Protein AF-A0A9D8FG89-F1 (afdb_monomer)

Structure (mmCIF, N/CA/C/O backbone):
data_AF-A0A9D8FG89-F1
#
_entry.id   AF-A0A9D8FG89-F1
#
loop_
_atom_site.group_PDB
_atom_site.id
_atom_site.type_symbol
_atom_site.label_atom_id
_atom_site.label_alt_id
_atom_site.label_comp_id
_atom_site.label_asym_id
_atom_site.label_entity_id
_atom_site.label_seq_id
_atom_site.pdbx_PDB_ins_code
_atom_site.Cartn_x
_atom_site.Cartn_y
_atom_site.Cartn_z
_atom_site.occupancy
_atom_site.B_iso_or_equiv
_atom_site.auth_seq_id
_atom_site.auth_comp_id
_atom_site.auth_asym_id
_atom_site.auth_atom_id
_atom_site.pdbx_PDB_model_num
ATOM 1 N N . MET A 1 1 ? 30.441 -24.824 -28.229 1.00 43.34 1 MET A N 1
ATOM 2 C CA . MET A 1 1 ? 29.586 -24.044 -29.141 1.00 43.34 1 MET A CA 1
ATOM 3 C C . MET A 1 1 ? 29.682 -22.635 -28.604 1.00 43.34 1 MET A C 1
ATOM 5 O O . MET A 1 1 ? 29.270 -22.450 -27.469 1.00 43.34 1 MET A O 1
ATOM 9 N N . SER A 1 2 ? 30.387 -21.729 -29.285 1.00 48.31 2 SER A N 1
ATOM 10 C CA . SER A 1 2 ? 30.326 -20.312 -28.919 1.00 48.31 2 SER A CA 1
ATOM 11 C C . SER A 1 2 ? 28.883 -19.895 -29.159 1.00 48.31 2 SER A C 1
ATOM 13 O O . SER A 1 2 ? 28.402 -20.030 -30.281 1.00 48.31 2 SER A O 1
ATOM 15 N N . SER A 1 3 ? 28.154 -19.554 -28.103 1.00 56.16 3 SER A N 1
ATOM 16 C CA . SER A 1 3 ? 26.887 -18.856 -28.267 1.00 56.16 3 SER A CA 1
ATOM 17 C C . SER A 1 3 ? 27.220 -17.554 -28.977 1.00 56.16 3 SER A C 1
ATOM 19 O O . SER A 1 3 ? 28.047 -16.800 -28.470 1.00 56.16 3 SER A O 1
ATOM 21 N N . ASP A 1 4 ? 26.653 -17.335 -30.158 1.00 57.38 4 ASP A N 1
ATOM 22 C CA . ASP A 1 4 ? 26.674 -16.020 -30.785 1.00 57.38 4 ASP A CA 1
ATOM 23 C C . ASP A 1 4 ? 25.870 -15.092 -29.861 1.00 57.38 4 ASP A C 1
ATOM 25 O O . ASP A 1 4 ? 24.642 -15.065 -29.912 1.00 57.38 4 ASP A O 1
ATOM 29 N N . SER A 1 5 ? 26.554 -14.434 -28.927 1.00 77.38 5 SER A N 1
ATOM 30 C CA . SER A 1 5 ? 25.996 -13.371 -28.096 1.00 77.38 5 SER A CA 1
ATOM 31 C C . SER A 1 5 ? 26.240 -12.046 -28.797 1.00 77.38 5 SER A C 1
ATOM 33 O O . SER A 1 5 ? 27.302 -11.842 -29.372 1.00 77.38 5 SER A O 1
ATOM 35 N N . ILE A 1 6 ? 25.270 -11.138 -28.764 1.00 83.00 6 ILE A N 1
ATOM 36 C CA . ILE A 1 6 ? 25.539 -9.743 -29.107 1.00 83.00 6 ILE A CA 1
ATOM 37 C C . ILE A 1 6 ? 26.187 -9.116 -27.876 1.00 83.00 6 ILE A C 1
ATOM 39 O O . ILE A 1 6 ? 25.534 -8.982 -26.845 1.00 83.00 6 ILE A O 1
ATOM 43 N N . GLU A 1 7 ? 27.463 -8.744 -27.965 1.00 90.56 7 GLU A N 1
ATOM 44 C CA . GLU A 1 7 ? 28.172 -8.139 -26.830 1.00 90.56 7 GLU A CA 1
ATOM 45 C C . GLU A 1 7 ? 27.929 -6.626 -26.697 1.00 90.56 7 GLU A C 1
ATOM 47 O O . GLU A 1 7 ? 28.167 -6.066 -25.629 1.00 90.56 7 GLU A O 1
ATOM 52 N N . LEU A 1 8 ? 27.468 -5.952 -27.760 1.00 94.75 8 LEU A N 1
ATOM 53 C CA . LEU A 1 8 ? 27.225 -4.505 -27.789 1.00 94.75 8 LEU A CA 1
ATOM 54 C C . LEU A 1 8 ? 26.032 -4.154 -28.683 1.00 94.75 8 LEU A C 1
ATOM 56 O O . LEU A 1 8 ? 25.988 -4.553 -29.849 1.00 94.75 8 LEU A O 1
ATOM 60 N N . ILE A 1 9 ? 25.138 -3.313 -28.166 1.00 96.31 9 ILE A N 1
ATOM 61 C CA . ILE A 1 9 ? 24.136 -2.587 -28.949 1.00 96.31 9 ILE A CA 1
ATOM 62 C C . ILE A 1 9 ? 24.391 -1.088 -28.769 1.00 96.31 9 ILE A C 1
ATOM 64 O O . ILE A 1 9 ? 24.296 -0.563 -27.663 1.00 96.31 9 ILE A O 1
ATOM 68 N N . ASP A 1 10 ? 24.702 -0.399 -29.871 1.00 96.81 10 ASP A N 1
ATOM 69 C CA . ASP A 1 10 ? 24.905 1.053 -29.900 1.00 96.81 10 ASP A CA 1
ATOM 70 C C . ASP A 1 10 ? 23.830 1.737 -30.753 1.00 96.81 10 ASP A C 1
ATOM 72 O O . ASP A 1 10 ? 23.765 1.530 -31.968 1.00 96.81 10 ASP A O 1
ATOM 76 N N . GLY A 1 11 ? 22.999 2.567 -30.118 1.00 95.81 11 GLY A N 1
ATOM 77 C CA . GLY A 1 11 ? 21.978 3.368 -30.798 1.00 95.81 11 GLY A CA 1
ATOM 78 C C . GLY A 1 11 ? 22.539 4.537 -31.623 1.00 95.81 11 GLY A C 1
ATOM 79 O O . GLY A 1 11 ? 21.854 5.078 -32.490 1.00 95.81 11 GLY A O 1
ATOM 80 N N . GLY A 1 12 ? 23.791 4.943 -31.397 1.00 96.06 12 GLY A N 1
ATOM 81 C CA . GLY A 1 12 ? 24.396 6.097 -32.057 1.00 96.06 12 GLY A CA 1
ATOM 82 C C . GLY A 1 12 ? 23.761 7.433 -31.645 1.00 96.06 12 GLY A C 1
ATOM 83 O O . GLY A 1 12 ? 23.435 7.660 -30.486 1.00 96.06 12 GLY A O 1
ATOM 84 N N . ALA A 1 13 ? 23.630 8.371 -32.587 1.00 95.56 13 ALA A N 1
ATOM 85 C CA . ALA A 1 13 ? 23.096 9.706 -32.303 1.00 95.56 13 ALA A CA 1
ATOM 86 C C . ALA A 1 13 ? 21.560 9.720 -32.206 1.00 95.56 13 ALA A C 1
ATOM 88 O O . ALA A 1 13 ? 20.882 9.032 -32.962 1.00 95.56 13 ALA A O 1
ATOM 89 N N . GLY A 1 14 ? 21.020 10.606 -31.365 1.00 95.75 14 GLY A N 1
ATOM 90 C CA . GLY A 1 14 ? 19.577 10.752 -31.157 1.00 95.75 14 GLY A CA 1
ATOM 91 C C . GLY A 1 14 ? 19.075 9.964 -29.947 1.00 95.75 14 GLY A C 1
ATOM 92 O O . GLY A 1 14 ? 19.862 9.552 -29.101 1.00 95.75 14 GLY A O 1
ATOM 93 N N . THR A 1 15 ? 17.756 9.806 -29.855 1.00 97.12 15 THR A N 1
ATOM 94 C CA . THR A 1 15 ? 17.094 9.022 -28.805 1.00 97.12 15 THR A CA 1
ATOM 95 C C . THR A 1 15 ? 16.678 7.686 -29.403 1.00 97.12 15 THR A C 1
ATOM 97 O O . THR A 1 15 ? 15.856 7.662 -30.319 1.00 97.12 15 THR A O 1
ATOM 100 N N . ASN A 1 16 ? 17.255 6.593 -28.909 1.00 98.06 16 ASN A N 1
ATOM 101 C CA . ASN A 1 16 ? 17.041 5.255 -29.456 1.00 98.06 16 ASN A CA 1
ATOM 102 C C . ASN A 1 16 ? 16.351 4.362 -28.436 1.00 98.06 16 ASN A C 1
ATOM 104 O O . ASN A 1 16 ? 16.609 4.475 -27.243 1.00 98.06 16 ASN A O 1
ATOM 108 N N . TYR A 1 17 ? 15.516 3.452 -28.916 1.00 97.88 17 TYR A N 1
ATOM 109 C CA . TYR A 1 17 ? 14.783 2.515 -28.078 1.00 97.88 17 TYR A CA 1
ATOM 110 C C . TYR A 1 17 ? 15.002 1.098 -28.583 1.00 97.88 17 TYR A C 1
ATOM 112 O O . TYR A 1 17 ? 15.087 0.873 -29.794 1.00 97.88 17 TYR A O 1
ATOM 120 N N . ILE A 1 18 ? 15.047 0.157 -27.651 1.00 98.19 18 ILE A N 1
ATOM 121 C CA . ILE A 1 18 ? 14.806 -1.252 -27.938 1.00 98.19 18 ILE A CA 1
ATOM 122 C C . ILE A 1 18 ? 13.324 -1.483 -27.664 1.00 98.19 18 ILE A C 1
ATOM 124 O O . ILE A 1 18 ? 12.846 -1.111 -26.598 1.00 98.19 18 ILE A O 1
ATOM 128 N N . VAL A 1 19 ? 12.597 -2.037 -28.632 1.00 98.25 19 VAL A N 1
ATOM 129 C CA . VAL A 1 19 ? 11.138 -2.178 -28.554 1.00 98.25 19 VAL A CA 1
ATOM 130 C C . VAL A 1 19 ? 10.755 -3.611 -28.899 1.00 98.25 19 VAL A C 1
ATOM 132 O O . VAL A 1 19 ? 11.211 -4.135 -29.922 1.00 98.25 19 VAL A O 1
ATOM 135 N N . GLY A 1 20 ? 9.951 -4.220 -28.033 1.00 97.31 20 GLY A N 1
ATOM 136 C CA . GLY A 1 20 ? 9.264 -5.479 -28.264 1.00 97.31 20 GLY A CA 1
ATOM 137 C C . GLY A 1 20 ? 8.130 -5.349 -29.281 1.00 97.31 20 GLY A C 1
ATOM 138 O O . GLY A 1 20 ? 8.107 -4.487 -30.165 1.00 97.31 20 GLY A O 1
ATOM 139 N N . THR A 1 21 ? 7.194 -6.272 -29.192 1.00 98.00 21 THR A N 1
ATOM 140 C CA . THR A 1 21 ? 5.985 -6.381 -29.993 1.00 98.00 21 THR A CA 1
ATOM 141 C C . THR A 1 21 ? 4.772 -6.284 -29.075 1.00 98.00 21 THR A C 1
ATOM 143 O O . THR A 1 21 ? 4.886 -6.303 -27.865 1.00 98.00 21 THR A O 1
ATOM 146 N N . ASN A 1 22 ? 3.562 -6.237 -29.633 1.00 97.25 22 ASN A N 1
ATOM 147 C CA . ASN A 1 22 ? 2.342 -6.246 -28.813 1.00 97.25 22 ASN A CA 1
ATOM 148 C C . ASN A 1 22 ? 1.977 -7.656 -28.290 1.00 97.25 22 ASN A C 1
ATOM 150 O O . ASN A 1 22 ? 0.799 -7.970 -28.098 1.00 97.25 22 ASN A O 1
ATOM 154 N N . ALA A 1 23 ? 2.946 -8.559 -28.204 1.00 97.81 23 ALA A N 1
ATOM 155 C CA . ALA A 1 23 ? 2.778 -9.910 -27.703 1.00 97.81 23 ALA A CA 1
ATOM 156 C C . ALA A 1 23 ? 3.851 -10.164 -26.649 1.00 97.81 23 ALA A C 1
ATOM 158 O O . ALA A 1 23 ? 4.897 -9.548 -26.699 1.00 97.81 23 ALA A O 1
ATOM 159 N N . SER A 1 24 ? 3.626 -11.152 -25.781 1.00 98.44 24 SER A N 1
ATOM 160 C CA . SER A 1 24 ? 4.624 -11.561 -24.791 1.00 98.44 24 SER A CA 1
ATOM 161 C C . SER A 1 24 ? 5.991 -11.850 -25.413 1.00 98.44 24 SER A C 1
ATOM 163 O O . SER A 1 24 ? 6.170 -12.862 -26.104 1.00 98.44 24 SER A O 1
ATOM 165 N N . ASP A 1 25 ? 6.955 -11.008 -25.078 1.00 98.31 25 ASP A N 1
ATOM 166 C CA . ASP A 1 25 ? 8.327 -11.049 -25.533 1.00 98.31 25 ASP A CA 1
ATOM 167 C C . ASP A 1 25 ? 9.290 -11.517 -24.437 1.00 98.31 25 ASP A C 1
ATOM 169 O O . ASP A 1 25 ? 8.996 -11.617 -23.242 1.00 98.31 25 ASP A O 1
ATOM 173 N N . THR A 1 26 ? 10.491 -11.893 -24.865 1.00 98.25 26 THR A N 1
ATOM 174 C CA . THR A 1 26 ? 11.614 -12.154 -23.965 1.00 98.25 26 THR A CA 1
ATOM 175 C C . THR A 1 26 ? 12.823 -11.408 -24.491 1.00 98.25 26 THR A C 1
ATOM 177 O O . THR A 1 26 ? 13.356 -11.754 -25.547 1.00 98.25 26 THR A O 1
ATOM 180 N N . LEU A 1 27 ? 13.235 -10.389 -23.745 1.00 97.81 27 LEU A N 1
ATOM 181 C CA . LEU A 1 27 ? 14.360 -9.518 -24.050 1.00 97.81 27 LEU A CA 1
ATOM 182 C C . LEU A 1 27 ? 15.401 -9.697 -22.943 1.00 97.81 27 LEU A C 1
ATOM 184 O O . LEU A 1 27 ? 15.105 -9.463 -21.776 1.00 97.81 27 LEU A O 1
ATOM 188 N N . ASP A 1 28 ? 16.598 -10.157 -23.296 1.00 97.69 28 ASP A N 1
ATOM 189 C CA . ASP A 1 28 ? 17.659 -10.455 -22.330 1.00 97.69 28 ASP A CA 1
ATOM 190 C C . ASP A 1 28 ? 18.966 -9.789 -22.762 1.00 97.69 28 ASP A C 1
ATOM 192 O O . ASP A 1 28 ? 19.573 -10.177 -23.766 1.00 97.69 28 ASP A O 1
ATOM 196 N N . PHE A 1 29 ? 19.370 -8.773 -22.001 1.00 97.81 29 PHE A N 1
ATOM 197 C CA . PHE A 1 29 ? 20.583 -7.992 -22.217 1.00 97.81 29 PHE A CA 1
ATOM 198 C C . PHE A 1 29 ? 21.632 -8.224 -21.131 1.00 97.81 29 PHE A C 1
ATOM 200 O O . PHE A 1 29 ? 22.633 -7.510 -21.101 1.00 97.81 29 PHE A O 1
ATOM 207 N N . SER A 1 30 ? 21.494 -9.273 -20.310 1.00 96.75 30 SER A N 1
ATOM 208 C CA . SER A 1 30 ? 22.382 -9.504 -19.162 1.00 96.75 30 SER A CA 1
ATOM 209 C C . SER A 1 30 ? 23.850 -9.742 -19.554 1.00 96.75 30 SER A C 1
ATOM 211 O O . SER A 1 30 ? 24.744 -9.724 -18.717 1.00 96.75 30 SER A O 1
ATOM 213 N N . SER A 1 31 ? 24.120 -10.046 -20.828 1.00 95.31 31 SER A N 1
ATOM 214 C CA . SER A 1 31 ? 25.474 -10.212 -21.381 1.00 95.31 31 SER A CA 1
ATOM 215 C C . SER A 1 31 ? 25.827 -9.182 -22.458 1.00 95.31 31 SER A C 1
ATOM 217 O O . SER A 1 31 ? 26.794 -9.366 -23.199 1.00 95.31 31 SER A O 1
ATOM 219 N N . THR A 1 32 ? 25.028 -8.124 -22.582 1.00 96.25 32 THR A N 1
ATOM 220 C CA . THR A 1 32 ? 25.113 -7.144 -23.662 1.00 96.25 32 THR A CA 1
ATOM 221 C C . THR A 1 32 ? 25.356 -5.761 -23.082 1.00 96.25 32 THR A C 1
ATOM 223 O O . THR A 1 32 ? 24.601 -5.287 -22.245 1.00 96.25 32 THR A O 1
ATOM 226 N N . LEU A 1 33 ? 26.387 -5.072 -23.565 1.00 96.31 33 LEU A N 1
ATOM 227 C CA . LEU A 1 33 ? 26.576 -3.661 -23.254 1.00 96.31 33 LEU A CA 1
ATOM 228 C C . LEU A 1 33 ? 25.594 -2.821 -24.082 1.00 96.31 33 LEU A C 1
ATOM 230 O O . LEU A 1 33 ? 25.624 -2.877 -25.315 1.00 96.31 33 LEU A O 1
ATOM 234 N N . LEU A 1 34 ? 24.758 -2.023 -23.421 1.00 97.62 34 LEU A N 1
ATOM 235 C CA . LEU A 1 34 ? 23.862 -1.072 -24.074 1.00 97.62 34 LEU A CA 1
ATOM 236 C C . LEU A 1 34 ? 24.475 0.332 -24.042 1.00 97.62 34 LEU A C 1
ATOM 238 O O . LEU A 1 34 ? 24.844 0.850 -22.991 1.00 97.62 34 LEU A O 1
ATOM 242 N N . THR A 1 35 ? 24.612 0.968 -25.207 1.00 97.00 35 THR A N 1
ATOM 243 C CA . THR A 1 35 ? 25.098 2.353 -25.310 1.00 97.00 35 THR A CA 1
ATOM 244 C C . THR A 1 35 ? 24.183 3.188 -26.188 1.00 97.00 35 THR A C 1
ATOM 246 O O . THR A 1 35 ? 23.739 2.738 -27.242 1.00 97.00 35 THR A O 1
ATOM 249 N N . ASN A 1 36 ? 23.932 4.437 -25.789 1.00 97.12 36 ASN A N 1
ATOM 250 C CA . ASN A 1 36 ? 23.026 5.348 -26.499 1.00 97.12 36 ASN A CA 1
ATOM 251 C C . ASN A 1 36 ? 21.608 4.773 -26.705 1.00 97.12 36 ASN A C 1
ATOM 253 O O . ASN A 1 36 ? 20.935 5.114 -27.683 1.00 97.12 36 ASN A O 1
ATOM 257 N N . ILE A 1 37 ? 21.166 3.911 -25.786 1.00 98.44 37 ILE A N 1
ATOM 258 C CA . ILE A 1 37 ? 19.798 3.401 -25.684 1.00 98.44 37 ILE A CA 1
ATOM 259 C C . ILE A 1 37 ? 19.110 4.167 -24.559 1.00 98.44 37 ILE A C 1
ATOM 261 O O . ILE A 1 37 ? 19.643 4.278 -23.463 1.00 98.44 37 ILE A O 1
ATOM 265 N N . ALA A 1 38 ? 17.964 4.763 -24.865 1.00 98.19 38 ALA A N 1
ATOM 266 C CA . ALA A 1 38 ? 17.210 5.593 -23.940 1.00 98.19 38 ALA A CA 1
ATOM 267 C C . ALA A 1 38 ? 16.223 4.785 -23.095 1.00 98.19 38 ALA A C 1
ATOM 269 O O . ALA A 1 38 ? 15.949 5.201 -21.978 1.00 98.19 38 ALA A O 1
ATOM 270 N N . ALA A 1 39 ? 15.670 3.692 -23.635 1.00 98.38 39 ALA A N 1
ATOM 271 C CA . ALA A 1 39 ? 14.881 2.722 -22.878 1.00 98.38 39 ALA A CA 1
ATOM 272 C C . ALA A 1 39 ? 14.735 1.385 -23.624 1.00 98.38 39 ALA A C 1
ATOM 274 O O . ALA A 1 39 ? 14.834 1.332 -24.860 1.00 98.38 39 ALA A O 1
ATOM 275 N N . ILE A 1 40 ? 14.432 0.342 -22.857 1.00 98.69 40 ILE A N 1
ATOM 276 C CA . ILE A 1 40 ? 13.930 -0.957 -23.306 1.00 98.69 40 ILE A CA 1
ATOM 277 C C . ILE A 1 40 ? 12.417 -0.976 -23.058 1.00 98.69 40 ILE A C 1
ATOM 279 O O . ILE A 1 40 ? 11.980 -0.677 -21.950 1.00 98.69 40 ILE A O 1
ATOM 283 N N . LYS A 1 41 ? 11.621 -1.294 -24.082 1.00 98.38 41 LYS A N 1
ATOM 284 C CA . LYS A 1 41 ? 10.153 -1.249 -24.040 1.00 98.38 41 LYS A CA 1
ATOM 285 C C . LYS A 1 41 ? 9.537 -2.599 -24.396 1.00 98.38 41 LYS A C 1
ATOM 287 O O . LYS A 1 41 ? 9.890 -3.135 -25.447 1.00 98.38 41 LYS A O 1
ATOM 292 N N . GLY A 1 42 ? 8.635 -3.108 -23.560 1.00 97.75 42 GLY A N 1
ATOM 293 C CA . GLY A 1 42 ? 7.858 -4.326 -23.821 1.00 97.75 42 GLY A CA 1
ATOM 294 C C . GLY A 1 42 ? 6.684 -4.098 -24.776 1.00 97.75 42 GLY A C 1
ATOM 295 O O . GLY A 1 42 ? 6.577 -4.796 -25.776 1.00 97.75 42 GLY A O 1
ATOM 296 N N . GLU A 1 43 ? 5.956 -2.991 -24.584 1.00 96.75 43 GLU A N 1
ATOM 297 C CA . GLU A 1 43 ? 4.717 -2.600 -25.286 1.00 96.75 43 GLU A CA 1
ATOM 298 C C . GLU A 1 43 ? 3.455 -3.254 -24.707 1.00 96.75 43 GLU A C 1
ATOM 300 O O . GLU A 1 43 ? 2.922 -2.742 -23.732 1.00 96.75 43 GLU A O 1
ATOM 305 N N . GLN A 1 44 ? 2.898 -4.295 -25.329 1.00 96.88 44 GLN A N 1
ATOM 306 C CA . GLN A 1 44 ? 1.726 -5.000 -24.791 1.00 96.88 44 GLN A CA 1
ATOM 307 C C . GLN A 1 44 ? 2.060 -6.471 -24.616 1.00 96.88 44 GLN A C 1
ATOM 309 O O . GLN A 1 44 ? 2.730 -7.059 -25.460 1.00 96.88 44 GLN A O 1
ATOM 314 N N . GLY A 1 45 ? 1.399 -7.114 -23.662 1.00 97.38 45 GLY A N 1
ATOM 315 C CA . GLY A 1 45 ? 1.584 -8.529 -23.386 1.00 97.38 45 GLY A CA 1
ATOM 316 C C . GLY A 1 45 ? 2.385 -8.722 -22.113 1.00 97.38 45 GLY A C 1
ATOM 317 O O . GLY A 1 45 ? 2.824 -7.777 -21.496 1.00 97.38 45 GLY A O 1
ATOM 318 N N . ASN A 1 46 ? 2.512 -9.974 -21.678 1.00 98.06 46 ASN A N 1
ATOM 319 C CA . ASN A 1 46 ? 3.266 -10.276 -20.464 1.00 98.06 46 ASN A CA 1
ATOM 320 C C . ASN A 1 46 ? 4.721 -10.537 -20.847 1.00 98.06 46 ASN A C 1
ATOM 322 O O . ASN A 1 46 ? 5.035 -11.647 -21.303 1.00 98.06 46 ASN A O 1
ATOM 326 N N . ASP A 1 47 ? 5.571 -9.543 -20.679 1.00 98.44 47 ASP A N 1
ATOM 327 C CA . ASP A 1 47 ? 6.947 -9.535 -21.139 1.00 98.44 47 ASP A CA 1
ATOM 328 C C . ASP A 1 47 ? 7.922 -10.013 -20.066 1.00 98.44 47 ASP A C 1
ATOM 330 O O . ASP A 1 47 ? 7.675 -9.983 -18.857 1.00 98.44 47 ASP A O 1
ATOM 334 N N . ASN A 1 48 ? 9.066 -10.519 -20.516 1.00 98.62 48 ASN A N 1
ATOM 335 C CA . ASN A 1 48 ? 10.189 -10.851 -19.653 1.00 98.62 48 ASN A CA 1
ATOM 336 C C . ASN A 1 48 ? 11.417 -10.078 -20.126 1.00 98.62 48 ASN A C 1
ATOM 338 O O . ASN A 1 48 ? 12.054 -10.470 -21.105 1.00 98.62 48 ASN A O 1
ATOM 342 N N . ILE A 1 49 ? 11.728 -8.989 -19.430 1.00 98.69 49 ILE A N 1
ATOM 343 C CA . ILE A 1 49 ? 12.779 -8.043 -19.789 1.00 98.69 49 ILE A CA 1
ATOM 344 C C . ILE A 1 49 ? 13.876 -8.101 -18.729 1.00 98.69 49 ILE A C 1
ATOM 346 O O . ILE A 1 49 ? 13.627 -7.927 -17.538 1.00 98.69 49 ILE A O 1
ATOM 350 N N . THR A 1 50 ? 15.102 -8.370 -19.164 1.00 98.69 50 THR A N 1
ATOM 351 C CA . THR A 1 50 ? 16.313 -8.268 -18.345 1.00 98.69 50 THR A CA 1
ATOM 352 C C . THR A 1 50 ? 17.242 -7.244 -18.981 1.00 98.69 50 THR A C 1
ATOM 354 O O . THR A 1 50 ? 17.603 -7.396 -20.151 1.00 98.69 50 THR A O 1
ATOM 357 N N . GLY A 1 51 ? 17.583 -6.206 -18.220 1.00 98.56 51 GLY A N 1
ATOM 358 C CA . GLY A 1 51 ? 18.573 -5.201 -18.573 1.00 98.56 51 GLY A CA 1
ATOM 359 C C . GLY A 1 51 ? 19.998 -5.751 -18.551 1.00 98.56 51 GLY A C 1
ATOM 360 O O . GLY A 1 51 ? 20.242 -6.961 -18.593 1.00 98.56 51 GLY A O 1
ATOM 361 N N . SER A 1 52 ? 20.942 -4.831 -18.580 1.00 98.31 52 SER A N 1
ATOM 362 C CA . SER A 1 52 ? 22.372 -5.045 -18.696 1.00 98.31 52 SER A CA 1
ATOM 363 C C . SER A 1 52 ? 23.074 -4.892 -17.341 1.00 98.31 52 SER A C 1
ATOM 365 O O . SER A 1 52 ? 22.465 -4.898 -16.281 1.00 98.31 52 SER A O 1
ATOM 367 N N . GLU A 1 53 ? 24.404 -4.816 -17.365 1.00 98.00 53 GLU A N 1
ATOM 368 C CA . GLU A 1 53 ? 25.224 -4.535 -16.176 1.00 98.00 53 GLU A CA 1
ATOM 369 C C . GLU A 1 53 ? 25.409 -3.022 -15.932 1.00 98.00 53 GLU A C 1
ATOM 371 O O . GLU A 1 53 ? 26.213 -2.617 -15.089 1.00 98.00 53 GLU A O 1
ATOM 376 N N . GLY A 1 54 ? 24.771 -2.174 -16.742 1.00 98.12 54 GLY A N 1
ATOM 377 C CA . GLY A 1 54 ? 24.779 -0.726 -16.573 1.00 98.12 54 GLY A CA 1
ATOM 378 C C . GLY A 1 54 ? 23.372 -0.185 -16.359 1.00 98.12 54 GLY A C 1
ATOM 379 O O . GLY A 1 54 ? 22.405 -0.864 -16.646 1.00 98.12 54 GLY A O 1
ATOM 380 N N . SER A 1 55 ? 23.289 1.079 -15.939 1.00 98.62 55 SER A N 1
ATOM 381 C CA . SER A 1 55 ? 22.022 1.777 -15.705 1.00 98.62 55 SER A CA 1
ATOM 382 C C . SER A 1 55 ? 21.094 1.778 -16.917 1.00 98.62 55 SER A C 1
ATOM 384 O O . SER A 1 55 ? 21.355 2.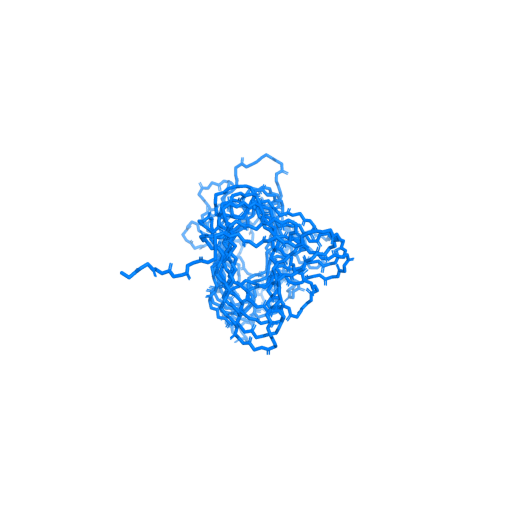477 -17.905 1.00 98.62 55 SER A O 1
ATOM 386 N N . ASP A 1 56 ? 19.979 1.080 -16.782 1.00 98.81 56 ASP A N 1
ATOM 387 C CA . ASP A 1 56 ? 18.955 0.918 -17.792 1.00 98.81 56 ASP A CA 1
ATOM 388 C C . ASP A 1 56 ? 17.651 1.628 -17.422 1.00 98.81 56 ASP A C 1
ATOM 390 O O . ASP A 1 56 ? 17.313 1.864 -16.262 1.00 98.81 56 ASP A O 1
ATOM 394 N N . VAL A 1 57 ? 16.890 1.979 -18.457 1.00 98.81 57 VAL A N 1
ATOM 395 C CA . VAL A 1 57 ? 15.509 2.444 -18.321 1.00 98.81 57 VAL A CA 1
ATOM 396 C C . VAL A 1 57 ? 14.607 1.393 -18.943 1.00 98.81 57 VAL A C 1
ATOM 398 O O . VAL A 1 57 ? 14.749 1.083 -20.129 1.00 98.81 57 VAL A O 1
ATOM 401 N N . ILE A 1 58 ? 13.679 0.851 -18.162 1.00 98.75 58 ILE A N 1
ATOM 402 C CA . ILE A 1 58 ? 12.804 -0.248 -18.570 1.00 98.75 58 ILE A CA 1
ATOM 403 C C . ILE A 1 58 ? 11.344 0.195 -18.456 1.00 98.75 58 ILE A C 1
ATOM 405 O O . ILE A 1 58 ? 10.917 0.706 -17.425 1.00 98.75 58 ILE A O 1
ATOM 409 N N . ILE A 1 59 ? 10.582 -0.018 -19.528 1.00 98.25 59 ILE A N 1
ATOM 410 C CA . ILE A 1 59 ? 9.134 0.203 -19.586 1.00 98.25 59 ILE A CA 1
ATOM 411 C C . ILE A 1 59 ? 8.499 -1.131 -19.975 1.00 98.25 59 ILE A C 1
ATOM 413 O O . ILE A 1 59 ? 8.726 -1.600 -21.091 1.00 98.25 59 ILE A O 1
ATOM 417 N N . GLY A 1 60 ? 7.758 -1.757 -19.060 1.00 97.19 60 GLY A N 1
ATOM 418 C CA . GLY A 1 60 ? 7.026 -2.995 -19.353 1.00 97.19 60 GLY A CA 1
ATOM 419 C C . GLY A 1 60 ? 5.935 -2.732 -20.387 1.00 97.19 60 GLY A C 1
ATOM 420 O O . GLY A 1 60 ? 6.027 -3.179 -21.529 1.00 97.19 60 GLY A O 1
ATOM 421 N N . GLY A 1 61 ? 5.035 -1.812 -20.046 1.00 96.50 61 GLY A N 1
ATOM 422 C CA . GLY A 1 61 ? 3.878 -1.464 -20.859 1.00 96.50 61 GLY A CA 1
ATOM 423 C C . GLY A 1 61 ? 2.631 -2.167 -20.333 1.00 96.50 61 GLY A C 1
ATOM 424 O O . GLY A 1 61 ? 2.552 -2.467 -19.150 1.00 96.50 61 GLY A O 1
ATOM 425 N N . GLU A 1 62 ? 1.627 -2.389 -21.182 1.00 96.75 62 GLU A N 1
ATOM 426 C CA . GLU A 1 62 ? 0.396 -3.065 -20.758 1.00 96.75 62 GLU A CA 1
ATOM 427 C C . GLU A 1 62 ? 0.640 -4.565 -20.594 1.00 96.75 62 GLU A C 1
ATOM 429 O O . GLU A 1 62 ? 0.865 -5.265 -21.584 1.00 96.75 62 GLU A O 1
ATOM 434 N N . GLY A 1 63 ? 0.458 -5.115 -19.399 1.00 96.38 63 GLY A N 1
ATOM 435 C CA . GLY A 1 63 ? 0.713 -6.533 -19.234 1.00 96.38 63 GLY A CA 1
ATOM 436 C C . GLY A 1 63 ? 0.792 -6.978 -17.798 1.00 96.38 63 GLY A C 1
ATOM 437 O O . GLY A 1 63 ? 0.082 -6.505 -16.931 1.00 96.38 63 GLY A O 1
ATOM 438 N N . ASN A 1 64 ? 1.575 -8.013 -17.571 1.00 97.25 64 ASN A N 1
ATOM 439 C CA . ASN A 1 64 ? 1.913 -8.512 -16.249 1.00 97.25 64 ASN A CA 1
ATOM 440 C C . ASN A 1 64 ? 3.353 -8.984 -16.395 1.00 97.25 64 ASN A C 1
ATOM 442 O O . ASN A 1 64 ? 3.611 -10.166 -16.680 1.00 97.25 64 ASN A O 1
ATOM 446 N N . ASP A 1 65 ? 4.270 -8.043 -16.269 1.00 97.94 65 ASP A N 1
ATOM 447 C CA . ASP A 1 65 ? 5.623 -8.177 -16.769 1.00 97.94 65 ASP A CA 1
ATOM 448 C C . ASP A 1 65 ? 6.589 -8.657 -15.698 1.00 97.94 65 ASP A C 1
ATOM 450 O O . ASP A 1 65 ? 6.354 -8.611 -14.486 1.00 97.94 65 ASP A O 1
ATOM 454 N N . LYS A 1 66 ? 7.719 -9.183 -16.159 1.00 98.50 66 LYS A N 1
ATOM 455 C CA . LYS A 1 66 ? 8.870 -9.516 -15.326 1.00 98.50 66 LYS A CA 1
ATOM 456 C C . LYS A 1 66 ? 10.024 -8.654 -15.779 1.00 98.50 66 LYS A C 1
ATOM 458 O O . LYS A 1 66 ? 10.622 -8.928 -16.815 1.00 98.50 66 LYS A O 1
ATOM 463 N N . LEU A 1 67 ? 10.335 -7.649 -14.979 1.00 98.56 67 LEU A N 1
ATOM 464 C CA . LEU A 1 67 ? 11.348 -6.652 -15.274 1.00 98.56 67 LEU A CA 1
ATOM 465 C C . LEU A 1 67 ? 12.523 -6.846 -14.313 1.00 98.56 67 LEU A C 1
ATOM 467 O O . LEU A 1 67 ? 12.336 -6.997 -13.103 1.00 98.56 67 LEU A O 1
ATOM 471 N N . ARG A 1 68 ? 13.736 -6.902 -14.858 1.00 98.75 68 ARG A N 1
ATOM 472 C CA . ARG A 1 68 ? 14.984 -6.987 -14.094 1.00 98.75 68 ARG A CA 1
ATOM 473 C C . ARG A 1 68 ? 15.951 -5.935 -14.596 1.00 98.75 68 ARG A C 1
ATOM 475 O O . ARG A 1 68 ? 16.208 -5.932 -15.796 1.00 98.75 68 ARG A O 1
ATOM 482 N N . GLY A 1 69 ? 16.467 -5.107 -13.698 1.00 98.62 69 GLY A N 1
ATOM 483 C CA . GLY A 1 69 ? 17.449 -4.077 -14.015 1.00 98.62 69 GLY A CA 1
ATOM 484 C C . GLY A 1 69 ? 18.800 -4.702 -14.346 1.00 98.62 69 GLY A C 1
ATOM 485 O O . GLY A 1 69 ? 19.206 -4.719 -15.503 1.00 98.62 69 GLY A O 1
ATOM 486 N N . GLY A 1 70 ? 19.376 -5.413 -13.377 1.00 98.31 70 GLY A N 1
ATOM 487 C CA . GLY A 1 70 ? 20.662 -6.083 -13.528 1.00 98.31 70 GLY A CA 1
ATOM 488 C C . GLY A 1 70 ? 21.708 -5.435 -12.637 1.00 98.31 70 GLY A C 1
ATOM 489 O O . GLY A 1 70 ? 21.609 -5.536 -11.415 1.00 98.31 70 GLY A O 1
ATOM 490 N N . GLY A 1 71 ? 22.750 -4.871 -13.235 1.00 98.00 71 GLY A N 1
ATOM 491 C CA . GLY A 1 71 ? 23.731 -4.070 -12.510 1.00 98.00 71 GLY A CA 1
ATOM 492 C C . GLY A 1 71 ? 23.62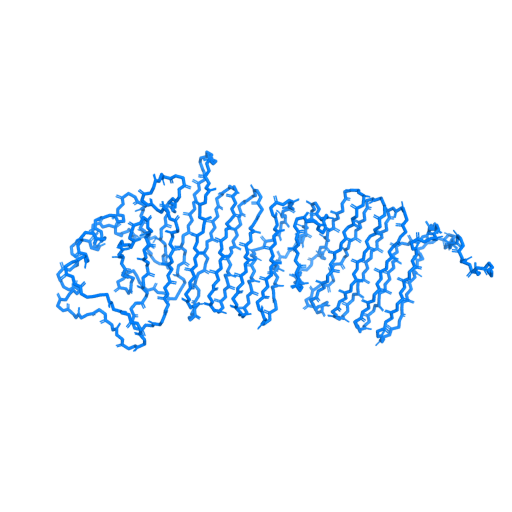1 -2.599 -12.890 1.00 98.00 71 GLY A C 1
ATOM 493 O O . GLY A 1 71 ? 23.224 -2.272 -13.998 1.00 98.00 71 GLY A O 1
ATOM 494 N N . GLY A 1 72 ? 24.077 -1.709 -12.014 1.00 98.50 72 GLY A N 1
ATOM 495 C CA . GLY A 1 72 ? 23.925 -0.271 -12.204 1.00 98.50 72 GLY A CA 1
ATOM 496 C C . GLY A 1 72 ? 22.631 0.258 -11.590 1.00 98.50 72 GLY A C 1
ATOM 497 O O . GLY A 1 72 ? 21.871 -0.462 -10.973 1.00 98.50 72 GLY A O 1
ATOM 498 N N . ASN A 1 73 ? 22.431 1.569 -11.698 1.00 98.75 73 ASN A N 1
ATOM 499 C CA . ASN A 1 73 ? 21.248 2.224 -11.142 1.00 98.75 73 ASN A CA 1
ATOM 500 C C . ASN A 1 73 ? 20.139 2.229 -12.190 1.00 98.75 73 ASN A C 1
ATOM 502 O O . ASN A 1 73 ? 20.228 3.018 -13.140 1.00 98.75 73 ASN A O 1
ATOM 506 N N . ASP A 1 74 ? 19.137 1.383 -12.023 1.00 98.88 74 ASP A N 1
ATOM 507 C CA . ASP A 1 74 ? 18.094 1.154 -13.009 1.00 98.88 74 ASP A CA 1
ATOM 508 C C . ASP A 1 74 ? 16.825 1.956 -12.711 1.00 98.88 74 ASP A C 1
ATOM 510 O O . ASP A 1 74 ? 16.538 2.382 -11.591 1.00 98.88 74 ASP A O 1
ATOM 514 N N . THR A 1 75 ? 16.053 2.237 -13.756 1.00 98.88 75 THR A N 1
ATOM 515 C CA . THR A 1 75 ? 14.791 2.977 -13.662 1.00 98.88 75 THR A CA 1
ATOM 516 C C . THR A 1 75 ? 13.680 2.223 -14.373 1.00 98.88 75 THR A C 1
ATOM 518 O O . THR A 1 75 ? 13.693 2.091 -15.596 1.00 98.88 75 THR A O 1
ATOM 521 N N . PHE A 1 76 ? 12.677 1.793 -13.616 1.00 98.69 76 PHE A N 1
ATOM 522 C CA . PHE A 1 76 ? 11.422 1.274 -14.149 1.00 98.69 76 PHE A CA 1
ATOM 523 C C . PHE A 1 76 ? 10.427 2.426 -14.283 1.00 98.69 76 PHE A C 1
ATOM 525 O O . PHE A 1 76 ? 10.256 3.207 -13.348 1.00 98.69 76 PHE A O 1
ATOM 532 N N . ILE A 1 77 ? 9.781 2.559 -15.437 1.00 98.06 77 ILE A N 1
ATOM 533 C CA . ILE A 1 77 ? 8.755 3.586 -15.656 1.00 98.06 77 ILE A CA 1
ATOM 534 C C . ILE A 1 77 ? 7.389 2.913 -15.703 1.00 98.06 77 ILE A C 1
ATOM 536 O O . ILE A 1 77 ? 7.211 1.961 -16.461 1.00 98.06 77 ILE A O 1
ATOM 540 N N . VAL A 1 78 ? 6.450 3.454 -14.928 1.00 9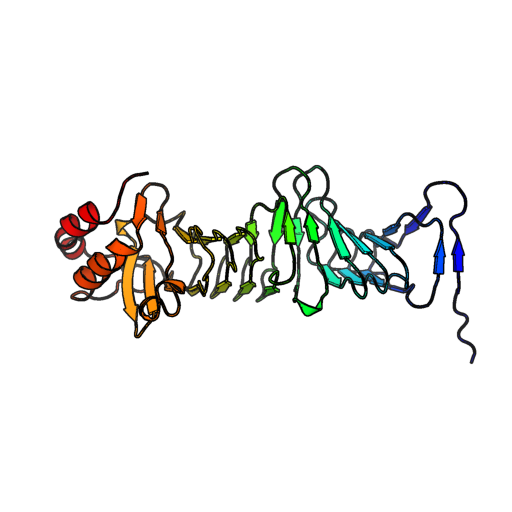6.62 78 VAL A N 1
ATOM 541 C CA . VAL A 1 78 ? 5.021 3.135 -14.991 1.00 96.62 78 VAL A CA 1
ATOM 542 C C . VAL A 1 78 ? 4.300 4.292 -15.684 1.00 96.62 78 VAL A C 1
ATOM 544 O O . VAL A 1 78 ? 4.407 5.445 -15.260 1.00 96.62 78 VAL A O 1
ATOM 547 N N . GLU A 1 79 ? 3.597 4.003 -16.778 1.00 87.12 79 GLU A N 1
ATOM 548 C CA . GLU A 1 79 ? 2.914 4.988 -17.618 1.00 87.12 79 GLU A CA 1
ATOM 549 C C . GLU A 1 79 ? 1.388 4.935 -17.410 1.00 87.12 79 GLU A C 1
ATOM 551 O O . GLU A 1 79 ? 0.617 4.429 -18.226 1.00 87.12 79 GLU A O 1
ATOM 556 N N . GLY A 1 80 ? 0.907 5.570 -16.339 1.00 86.12 80 GLY A N 1
ATOM 557 C CA . GLY A 1 80 ? -0.521 5.710 -16.074 1.00 86.12 80 GLY A CA 1
ATOM 558 C C . GLY A 1 80 ? -1.110 4.526 -15.307 1.00 86.12 80 GLY A C 1
ATOM 559 O O . GLY A 1 80 ? -0.622 4.148 -14.247 1.00 86.12 80 GLY A O 1
ATOM 560 N N . GLN A 1 81 ? -2.252 4.009 -15.773 1.00 87.44 81 GLN A N 1
ATOM 561 C CA . GLN A 1 81 ? -3.128 3.136 -14.968 1.00 87.44 81 GLN A CA 1
ATOM 562 C C . GLN A 1 81 ? -3.349 1.734 -15.551 1.00 87.44 81 GLN A C 1
ATOM 564 O O . GLN A 1 81 ? -4.150 0.975 -15.003 1.00 87.44 81 GLN A O 1
ATOM 569 N N . LEU A 1 82 ? -2.729 1.406 -16.688 1.00 84.38 82 LEU A N 1
ATOM 570 C CA . LEU A 1 82 ? -3.043 0.196 -17.461 1.00 84.38 82 LEU A CA 1
ATOM 571 C C . LEU A 1 82 ? -1.870 -0.780 -17.601 1.00 84.38 82 LEU A C 1
ATOM 573 O O . LEU A 1 82 ? -2.034 -1.798 -18.269 1.00 84.38 82 LEU A O 1
ATOM 577 N N . ASP A 1 83 ? -0.750 -0.515 -16.933 1.00 84.38 83 ASP A N 1
ATOM 578 C CA . ASP A 1 83 ? 0.466 -1.332 -17.038 1.00 84.38 83 ASP A CA 1
ATOM 579 C C . ASP A 1 83 ? 0.271 -2.737 -16.445 1.00 84.38 83 ASP A C 1
ATOM 581 O O . ASP A 1 83 ? 0.905 -3.699 -16.853 1.00 84.38 83 ASP A O 1
ATOM 585 N N . GLY A 1 84 ? -0.728 -2.885 -15.570 1.00 94.12 84 GLY A N 1
ATOM 586 C CA . GLY A 1 84 ? -1.112 -4.150 -14.959 1.00 94.12 84 GLY A CA 1
ATOM 587 C C . GLY A 1 84 ? -0.300 -4.446 -13.705 1.00 94.12 84 GLY A C 1
ATOM 588 O O . GLY A 1 84 ? -0.040 -3.534 -12.925 1.00 94.12 84 GLY A O 1
ATOM 589 N N . PHE A 1 85 ? -0.017 -5.723 -13.433 1.00 97.19 85 PHE A N 1
ATOM 590 C CA . PHE A 1 85 ? 0.656 -6.159 -12.207 1.00 97.19 85 PHE A CA 1
ATOM 591 C C . PHE A 1 85 ? 2.003 -6.783 -12.530 1.00 97.19 85 PHE A C 1
ATOM 593 O O . PHE A 1 85 ? 2.087 -7.950 -12.938 1.00 97.19 85 PHE A O 1
ATOM 600 N N . ASP A 1 86 ? 3.054 -6.035 -12.239 1.00 97.12 86 ASP A N 1
ATOM 601 C CA . ASP A 1 86 ? 4.406 -6.396 -12.617 1.00 97.12 86 ASP A CA 1
ATOM 602 C C . ASP A 1 86 ? 5.184 -7.009 -11.460 1.00 97.12 86 ASP A C 1
ATOM 604 O O . ASP A 1 86 ? 4.851 -6.905 -10.271 1.00 97.12 86 ASP A O 1
ATOM 608 N N . ARG A 1 87 ? 6.270 -7.681 -11.830 1.00 96.94 87 ARG A N 1
ATOM 609 C CA . ARG A 1 87 ? 7.350 -8.042 -10.926 1.00 96.94 87 ARG A CA 1
ATOM 610 C C . ARG A 1 87 ? 8.608 -7.314 -11.367 1.00 96.94 87 ARG A C 1
ATOM 612 O O . ARG A 1 87 ? 9.229 -7.711 -12.351 1.00 96.94 87 ARG A O 1
ATOM 619 N N . MET A 1 88 ? 9.011 -6.337 -10.571 1.00 97.75 88 MET A N 1
ATOM 620 C CA . MET A 1 88 ? 10.235 -5.568 -10.768 1.00 97.75 88 MET A CA 1
ATOM 621 C C . MET A 1 88 ? 11.309 -6.057 -9.797 1.00 97.75 88 MET A C 1
ATOM 623 O O . MET A 1 88 ? 11.010 -6.406 -8.655 1.00 97.75 88 MET A O 1
ATOM 627 N N . ILE A 1 89 ? 12.543 -6.155 -10.280 1.00 98.56 89 ILE A N 1
ATOM 628 C CA . ILE A 1 89 ? 13.733 -6.461 -9.485 1.00 98.56 89 ILE A CA 1
ATOM 629 C C . ILE A 1 89 ? 14.811 -5.499 -9.967 1.00 98.56 89 ILE A C 1
ATOM 631 O O . ILE A 1 89 ? 15.144 -5.573 -11.148 1.00 98.56 89 ILE A O 1
ATOM 635 N N . GLY A 1 90 ? 15.334 -4.630 -9.107 1.00 98.44 90 GLY A N 1
ATOM 636 C CA . GLY A 1 90 ? 16.390 -3.685 -9.486 1.00 98.44 90 GLY A CA 1
ATOM 637 C C . GLY A 1 90 ? 17.696 -4.418 -9.776 1.00 98.44 90 GLY A C 1
ATOM 638 O O . GLY A 1 90 ? 17.911 -4.919 -10.879 1.00 98.44 90 GLY A O 1
ATOM 639 N N . GLY A 1 91 ? 18.488 -4.643 -8.740 1.00 98.31 91 GLY A N 1
ATOM 640 C CA . GLY A 1 91 ? 19.613 -5.561 -8.753 1.00 98.31 91 GLY A CA 1
ATOM 641 C C . GLY A 1 91 ? 20.773 -4.987 -7.960 1.00 98.31 91 GLY A C 1
ATOM 642 O O . GLY A 1 91 ? 20.640 -4.725 -6.766 1.00 98.31 91 GLY A O 1
ATOM 643 N N . GLU A 1 92 ? 21.947 -4.881 -8.580 1.00 98.44 92 GLU A N 1
ATOM 644 C CA . GLU A 1 92 ? 23.068 -4.165 -7.972 1.00 98.44 92 GLU A CA 1
ATOM 645 C C . GLU A 1 92 ? 22.999 -2.680 -8.314 1.00 98.44 92 GLU A C 1
ATOM 647 O O . GLU A 1 92 ? 23.371 -2.308 -9.415 1.00 98.44 92 GLU A O 1
ATOM 652 N N . GLY A 1 93 ? 22.699 -1.812 -7.359 1.00 98.31 93 GLY A N 1
ATOM 653 C CA . GLY A 1 93 ? 22.689 -0.378 -7.617 1.00 98.31 93 GLY A CA 1
ATOM 654 C C . GLY A 1 93 ? 21.729 0.336 -6.693 1.00 98.31 93 GLY A C 1
ATOM 655 O O . GLY A 1 93 ? 21.373 -0.191 -5.644 1.00 98.31 93 GLY A O 1
ATOM 656 N N . GLU A 1 94 ? 21.378 1.558 -7.074 1.00 98.56 94 GLU A N 1
ATOM 657 C CA . GLU A 1 94 ? 20.245 2.283 -6.504 1.00 98.56 94 GLU A CA 1
ATOM 658 C C . GLU A 1 94 ? 19.170 2.361 -7.587 1.00 98.56 94 GLU A C 1
ATOM 660 O O . GLU A 1 94 ? 19.326 3.098 -8.569 1.00 98.56 94 GLU A O 1
ATOM 665 N N . ASP A 1 95 ? 18.110 1.592 -7.403 1.00 98.81 95 ASP A N 1
ATOM 666 C CA . ASP A 1 95 ? 17.074 1.319 -8.380 1.00 98.81 95 ASP A CA 1
ATOM 667 C C . ASP A 1 95 ? 15.768 2.011 -7.993 1.00 98.81 95 ASP A C 1
ATOM 669 O O . ASP A 1 95 ? 15.410 2.159 -6.818 1.00 98.81 95 ASP A O 1
ATOM 673 N N . GLN A 1 96 ? 15.027 2.461 -9.001 1.00 98.81 96 GLN A N 1
ATOM 674 C CA . GLN A 1 96 ? 13.822 3.254 -8.778 1.00 98.81 96 GLN A CA 1
ATOM 675 C C . GLN A 1 96 ? 12.679 2.886 -9.717 1.00 98.81 96 GLN A C 1
ATOM 677 O O . GLN A 1 96 ? 12.891 2.498 -10.866 1.00 98.81 96 GLN A O 1
ATOM 682 N N . VAL A 1 97 ? 11.454 3.088 -9.239 1.00 98.75 97 VAL A N 1
ATOM 683 C CA . VAL A 1 97 ? 10.228 3.044 -10.040 1.00 98.75 97 VAL A CA 1
ATOM 684 C C . VAL A 1 97 ? 9.631 4.446 -10.086 1.00 98.75 97 VAL A C 1
ATOM 686 O O . VAL A 1 97 ? 9.413 5.064 -9.044 1.00 98.75 97 VAL A O 1
ATOM 689 N N . LEU A 1 98 ? 9.378 4.959 -11.288 1.00 98.56 98 LEU A N 1
ATOM 690 C CA . LEU A 1 98 ? 8.885 6.317 -11.505 1.00 98.56 98 LEU A CA 1
ATOM 691 C C . LEU A 1 98 ? 7.528 6.308 -12.206 1.00 98.56 98 LEU A C 1
ATOM 693 O O . LEU A 1 98 ? 7.353 5.636 -13.222 1.00 98.56 98 LEU A O 1
ATOM 697 N N . GLY A 1 99 ? 6.600 7.095 -11.669 1.00 97.69 99 GLY A N 1
ATOM 698 C CA . GLY A 1 99 ? 5.332 7.435 -12.302 1.00 97.69 99 GLY A CA 1
ATOM 699 C C . GLY A 1 99 ? 5.469 8.548 -13.337 1.00 97.69 99 GLY A C 1
ATOM 700 O O . GLY A 1 99 ? 6.541 9.121 -13.571 1.00 97.69 99 GLY A O 1
ATOM 701 N N . SER A 1 100 ? 4.346 8.867 -13.963 1.00 94.88 100 SER A N 1
ATOM 702 C CA . SER A 1 100 ? 4.218 9.924 -14.948 1.00 94.88 100 SER A CA 1
ATOM 703 C C . SER A 1 100 ? 3.903 11.280 -14.286 1.00 94.88 100 SER A C 1
ATOM 705 O O . SER A 1 100 ? 4.095 11.514 -13.095 1.00 94.88 100 SER A O 1
ATOM 707 N N . GLY A 1 101 ? 3.466 12.255 -15.089 1.00 94.06 101 GLY A N 1
ATOM 708 C CA . GLY A 1 101 ? 2.911 13.509 -14.563 1.00 94.06 101 GLY A CA 1
ATOM 709 C C . GLY A 1 101 ? 1.416 13.421 -14.220 1.00 94.06 101 GLY A C 1
ATOM 710 O O . GLY A 1 101 ? 0.820 14.435 -13.849 1.00 94.06 101 GLY A O 1
ATOM 711 N N . GLY A 1 102 ? 0.785 12.269 -14.448 1.00 95.12 102 GLY A N 1
ATOM 712 C CA . GLY A 1 102 ? -0.644 12.036 -14.264 1.00 95.12 102 GLY A CA 1
ATOM 713 C C . GLY A 1 102 ? -0.961 11.318 -12.960 1.00 95.12 102 GLY A C 1
ATOM 714 O O . GLY A 1 102 ? -0.204 11.402 -12.010 1.00 95.12 102 GLY A O 1
ATOM 715 N N . ASP A 1 103 ? -2.117 10.658 -12.926 1.00 97.25 103 ASP A N 1
ATOM 716 C CA . ASP A 1 103 ? -2.442 9.699 -11.873 1.00 97.25 103 ASP A CA 1
ATOM 717 C C . ASP A 1 103 ? -1.919 8.326 -12.308 1.00 97.25 103 ASP A C 1
ATOM 719 O O . ASP A 1 103 ? -2.330 7.825 -13.361 1.00 97.25 103 ASP A O 1
ATOM 723 N N . ASP A 1 104 ? -1.074 7.704 -11.494 1.00 97.50 104 ASP A N 1
ATOM 724 C CA . ASP A 1 104 ? -0.445 6.424 -11.808 1.00 97.50 104 ASP A CA 1
ATOM 725 C C . ASP A 1 104 ? -0.901 5.296 -10.869 1.00 97.50 104 ASP A C 1
ATOM 727 O O . ASP A 1 104 ? -1.267 5.497 -9.704 1.00 97.50 104 ASP A O 1
ATOM 731 N N . THR A 1 105 ? -0.910 4.073 -11.396 1.00 97.38 105 THR A N 1
ATOM 732 C CA . THR A 1 105 ? -1.165 2.847 -10.632 1.00 97.38 105 THR A CA 1
ATOM 733 C C . THR A 1 105 ? 0.027 1.913 -10.754 1.00 97.38 105 THR A C 1
ATOM 735 O O . THR A 1 105 ? 0.229 1.286 -11.786 1.00 97.38 105 THR A O 1
ATOM 738 N N . PHE A 1 106 ? 0.780 1.787 -9.666 1.00 98.25 106 PHE A N 1
ATOM 739 C CA . PHE A 1 106 ? 1.890 0.850 -9.540 1.00 98.25 106 PHE A CA 1
ATOM 740 C C . PHE A 1 106 ? 1.340 -0.509 -9.105 1.00 98.25 106 PHE A C 1
ATOM 742 O O . PHE A 1 106 ? 1.157 -0.769 -7.910 1.00 98.25 106 PHE A O 1
ATOM 749 N N . GLY A 1 107 ? 1.005 -1.354 -10.077 1.00 97.75 107 GLY A N 1
ATOM 750 C CA . GLY A 1 107 ? 0.520 -2.699 -9.803 1.00 97.75 107 GLY A CA 1
ATOM 751 C C . GLY A 1 107 ? 1.671 -3.665 -9.543 1.00 97.75 107 GLY A C 1
ATOM 752 O O . GLY A 1 107 ? 2.543 -3.842 -10.389 1.00 97.75 107 GLY A O 1
ATOM 753 N N . PHE A 1 108 ? 1.652 -4.347 -8.398 1.00 97.19 108 PHE A N 1
ATOM 754 C CA . PHE A 1 108 ? 2.640 -5.376 -8.074 1.00 97.19 108 PHE A CA 1
ATOM 755 C C . PHE A 1 108 ? 1.971 -6.727 -7.850 1.00 97.19 108 PHE A C 1
ATOM 757 O O . PHE A 1 108 ? 1.058 -6.853 -7.040 1.00 97.19 108 PHE A O 1
ATOM 764 N N . GLN A 1 109 ? 2.495 -7.778 -8.488 1.00 88.38 109 GLN A N 1
ATOM 765 C CA . GLN A 1 109 ? 2.158 -9.158 -8.090 1.00 88.38 109 GLN A CA 1
ATOM 766 C C . GLN A 1 109 ? 2.778 -9.519 -6.741 1.00 88.38 109 GLN A C 1
ATOM 768 O O . GLN A 1 109 ? 2.313 -10.409 -6.031 1.00 88.38 109 GLN A O 1
ATOM 773 N N . ARG A 1 110 ? 3.933 -8.916 -6.460 1.00 95.06 110 ARG A N 1
ATOM 774 C CA . ARG A 1 110 ? 4.734 -9.114 -5.258 1.00 95.06 110 ARG A CA 1
ATOM 775 C C . ARG A 1 110 ? 5.868 -8.098 -5.271 1.00 95.06 110 ARG A C 1
ATOM 777 O O . ARG A 1 110 ? 6.531 -7.970 -6.298 1.00 95.06 110 ARG A O 1
ATOM 784 N N . LEU A 1 111 ? 6.169 -7.519 -4.118 1.00 97.50 111 LEU A N 1
ATOM 785 C CA . LEU A 1 111 ? 7.418 -6.804 -3.886 1.00 97.50 111 LEU A CA 1
ATOM 786 C C . LEU A 1 111 ? 7.999 -7.256 -2.552 1.00 97.50 111 LEU A C 1
ATOM 788 O O . LEU A 1 111 ? 7.301 -7.264 -1.540 1.00 97.50 111 LEU A O 1
ATOM 792 N N . LEU A 1 112 ? 9.263 -7.664 -2.558 1.00 97.75 112 LEU A N 1
ATOM 793 C CA . LEU A 1 112 ? 10.011 -7.991 -1.350 1.00 97.75 112 LEU A CA 1
ATOM 794 C C . LEU A 1 112 ? 11.143 -6.997 -1.145 1.00 97.75 112 LEU A C 1
ATOM 796 O O . LEU A 1 112 ? 11.739 -6.544 -2.113 1.00 97.75 112 LEU A O 1
ATOM 800 N N . SER A 1 113 ? 11.574 -6.826 0.102 1.00 95.25 113 SER A N 1
ATOM 801 C CA . SER A 1 113 ? 12.839 -6.147 0.419 1.00 95.25 113 SER A CA 1
ATOM 802 C C . SER A 1 113 ? 14.058 -6.736 -0.317 1.00 95.25 113 SER A C 1
ATOM 804 O O . SER A 1 113 ? 15.059 -6.057 -0.506 1.00 95.25 113 SER A O 1
ATOM 806 N N . SER A 1 114 ? 13.991 -7.996 -0.770 1.00 96.88 114 SER A N 1
ATOM 807 C CA . SER A 1 114 ? 15.036 -8.630 -1.589 1.00 96.88 114 SER A CA 1
ATOM 808 C C . SER A 1 114 ? 14.945 -8.342 -3.091 1.00 96.88 114 SER A C 1
ATOM 810 O O . SER A 1 114 ? 15.797 -8.826 -3.828 1.00 96.88 114 SER A O 1
ATOM 812 N N . ASP A 1 115 ? 13.878 -7.688 -3.553 1.00 98.19 115 ASP A N 1
ATOM 813 C CA . ASP A 1 115 ? 13.715 -7.293 -4.955 1.00 98.19 115 ASP A CA 1
ATOM 814 C C . ASP A 1 115 ? 14.434 -5.946 -5.251 1.00 98.19 115 ASP A C 1
ATOM 816 O O . ASP A 1 115 ? 14.398 -5.506 -6.395 1.00 98.19 115 ASP A O 1
ATOM 820 N N . SER A 1 116 ? 15.125 -5.355 -4.252 1.00 98.06 116 SER A N 1
ATOM 821 C CA . SER A 1 116 ? 16.073 -4.222 -4.372 1.00 98.06 116 SER A CA 1
ATOM 822 C C . SER A 1 116 ? 15.522 -3.062 -5.198 1.00 98.06 116 SER A C 1
ATOM 824 O O . SER A 1 116 ? 15.944 -2.832 -6.323 1.00 98.06 116 SER A O 1
ATOM 826 N N . ILE A 1 117 ? 14.486 -2.422 -4.660 1.00 98.62 117 ILE A N 1
ATOM 827 C CA . ILE A 1 117 ? 13.930 -1.176 -5.181 1.00 98.62 117 ILE A CA 1
ATOM 828 C C . ILE A 1 117 ? 14.012 -0.167 -4.043 1.00 98.62 117 ILE A C 1
ATOM 830 O O . ILE A 1 117 ? 13.307 -0.300 -3.036 1.00 98.62 117 ILE A O 1
ATOM 834 N N . GLU A 1 118 ? 14.875 0.828 -4.194 1.00 98.69 118 GLU A N 1
ATOM 835 C CA . GLU A 1 118 ? 15.183 1.802 -3.150 1.00 98.69 118 GLU A CA 1
ATOM 836 C C . GLU A 1 118 ? 14.207 2.985 -3.165 1.00 98.69 118 GLU A C 1
ATOM 838 O O . GLU A 1 118 ? 13.958 3.589 -2.119 1.00 98.69 118 GLU A O 1
ATOM 843 N N . LEU A 1 119 ? 13.603 3.299 -4.318 1.00 98.75 119 LEU A N 1
ATOM 844 C CA . LEU A 1 119 ? 12.654 4.406 -4.471 1.00 98.75 119 LEU A CA 1
ATOM 845 C C . LEU A 1 119 ? 11.443 4.027 -5.330 1.00 98.75 119 LEU A C 1
ATOM 847 O O . LEU A 1 119 ? 11.584 3.489 -6.425 1.00 98.75 119 LEU A O 1
ATOM 851 N N . ILE A 1 120 ? 10.250 4.413 -4.877 1.00 98.81 120 ILE A N 1
ATOM 852 C CA . ILE A 1 120 ? 9.062 4.538 -5.727 1.00 98.81 120 ILE A CA 1
ATOM 853 C C . ILE A 1 120 ? 8.564 5.980 -5.622 1.00 98.81 120 ILE A C 1
ATOM 855 O O . ILE A 1 120 ? 8.156 6.425 -4.545 1.00 98.81 120 ILE A O 1
ATOM 859 N N . ASP A 1 121 ? 8.605 6.710 -6.737 1.00 98.69 121 ASP A N 1
ATOM 860 C CA . ASP A 1 121 ? 8.110 8.085 -6.837 1.00 98.69 121 ASP A CA 1
ATOM 861 C C . ASP A 1 121 ? 6.920 8.152 -7.795 1.00 98.69 121 ASP A C 1
ATOM 863 O O . ASP A 1 121 ? 7.056 7.948 -9.001 1.00 98.69 121 ASP A O 1
ATOM 867 N N . GLY A 1 122 ? 5.747 8.474 -7.249 1.00 98.06 122 GLY A N 1
ATOM 868 C CA . GLY A 1 122 ? 4.525 8.682 -8.021 1.00 98.06 122 GLY A CA 1
ATOM 869 C C . GLY A 1 122 ? 4.546 9.915 -8.928 1.00 98.06 122 GLY A C 1
ATOM 870 O O . GLY A 1 122 ? 3.697 10.039 -9.795 1.00 98.06 122 GLY A O 1
ATOM 871 N N . GLY A 1 123 ? 5.481 10.848 -8.740 1.00 96.88 123 GLY A N 1
ATOM 872 C CA . GLY A 1 123 ? 5.473 12.112 -9.467 1.00 96.88 123 GLY A CA 1
ATOM 873 C C . GLY A 1 123 ? 4.334 13.031 -9.015 1.00 96.88 123 GLY A C 1
ATOM 874 O O . GLY A 1 123 ? 4.134 13.270 -7.827 1.00 96.88 123 GLY A O 1
ATOM 875 N N . THR A 1 124 ? 3.612 13.635 -9.958 1.00 95.88 124 THR A N 1
ATOM 876 C CA . THR A 1 124 ? 2.435 14.462 -9.625 1.00 95.88 124 THR A CA 1
ATOM 877 C C . THR A 1 124 ? 1.161 13.612 -9.601 1.00 95.88 124 THR A C 1
ATOM 879 O O . THR A 1 124 ? 1.242 12.402 -9.694 1.00 95.88 124 THR A O 1
ATOM 882 N N . GLY A 1 125 ? -0.017 14.222 -9.428 1.00 96.31 125 GLY A N 1
ATOM 883 C CA . GLY A 1 125 ? -1.286 13.484 -9.453 1.00 96.31 125 GLY A CA 1
ATOM 884 C C . GLY A 1 125 ? -1.571 12.658 -8.195 1.00 96.31 125 GLY A C 1
ATOM 885 O O . GLY A 1 125 ? -1.012 12.904 -7.124 1.00 96.31 125 GLY A O 1
ATOM 886 N N . THR A 1 126 ? -2.533 11.745 -8.318 1.00 97.69 126 THR A N 1
ATOM 887 C CA . THR A 1 126 ? -3.009 10.846 -7.262 1.00 97.69 126 THR A CA 1
ATOM 888 C C . THR A 1 126 ? -2.561 9.426 -7.566 1.00 97.69 126 THR A C 1
ATOM 890 O O . THR A 1 126 ? -3.183 8.727 -8.365 1.00 97.69 126 THR A O 1
ATOM 893 N N . ASN A 1 127 ? -1.501 8.993 -6.892 1.00 98.25 127 ASN A N 1
ATOM 894 C CA . ASN A 1 127 ? -0.842 7.734 -7.220 1.00 98.25 127 ASN A CA 1
ATOM 895 C C . ASN A 1 127 ? -1.142 6.643 -6.206 1.00 98.25 127 ASN A C 1
ATOM 897 O O . ASN A 1 127 ? -1.150 6.894 -4.998 1.00 98.25 127 ASN A O 1
ATOM 901 N N . TYR A 1 128 ? -1.349 5.423 -6.686 1.00 98.38 128 TYR A N 1
ATOM 902 C CA . TYR A 1 128 ? -1.626 4.272 -5.835 1.00 98.38 128 TYR A CA 1
ATOM 903 C C . TYR A 1 128 ? -0.668 3.131 -6.125 1.00 98.38 128 TYR A C 1
ATOM 905 O O . TYR A 1 128 ? -0.389 2.819 -7.278 1.00 98.38 128 TYR A O 1
ATOM 913 N N . ILE A 1 129 ? -0.245 2.461 -5.062 1.00 98.69 129 ILE A N 1
ATOM 914 C CA . ILE A 1 129 ? 0.323 1.120 -5.143 1.00 98.69 129 ILE A CA 1
ATOM 915 C C . ILE A 1 129 ? -0.827 0.134 -4.963 1.00 98.69 129 ILE A C 1
ATOM 917 O O . ILE A 1 129 ? -1.641 0.312 -4.053 1.00 98.69 129 ILE A O 1
ATOM 921 N N . VAL A 1 130 ? -0.921 -0.878 -5.827 1.00 98.25 130 VAL A N 1
ATOM 922 C CA . VAL A 1 130 ? -2.067 -1.798 -5.853 1.00 98.25 130 VAL A CA 1
ATOM 923 C C . VAL A 1 130 ? -1.603 -3.252 -5.987 1.00 98.25 130 VAL A C 1
ATOM 925 O O . VAL A 1 130 ? -0.823 -3.587 -6.878 1.00 98.25 130 VAL A O 1
ATOM 928 N N . GLY A 1 131 ? -2.086 -4.111 -5.092 1.00 97.62 131 GLY A N 1
ATOM 929 C CA . GLY A 1 131 ? -1.998 -5.563 -5.189 1.00 97.62 131 GLY A CA 1
ATOM 930 C C . GLY A 1 131 ? -3.105 -6.158 -6.061 1.00 97.62 131 GLY A C 1
ATOM 931 O O . GLY A 1 131 ? -3.962 -5.472 -6.622 1.00 97.62 131 GLY A O 1
ATOM 932 N N . THR A 1 132 ? -3.049 -7.464 -6.241 1.00 96.75 132 THR A N 1
ATOM 933 C CA . THR A 1 132 ? -3.923 -8.231 -7.110 1.00 96.75 132 THR A CA 1
ATOM 934 C C . THR A 1 132 ? -5.272 -8.559 -6.442 1.00 96.75 132 THR A C 1
ATOM 936 O O . THR A 1 132 ? -5.727 -7.939 -5.487 1.00 96.75 132 THR A O 1
ATOM 939 N N . ASN A 1 133 ? -5.992 -9.528 -7.018 1.00 96.31 133 ASN A N 1
ATOM 940 C CA . ASN A 1 133 ? -7.190 -10.109 -6.401 1.00 96.31 133 ASN A CA 1
ATOM 941 C C . ASN A 1 133 ? -6.882 -11.417 -5.643 1.00 96.31 133 ASN A C 1
ATOM 943 O O . ASN A 1 133 ? -7.798 -12.184 -5.325 1.00 96.31 133 ASN A O 1
ATOM 947 N N . ALA A 1 134 ? -5.603 -11.745 -5.484 1.00 96.88 134 ALA A N 1
ATOM 948 C CA . ALA A 1 134 ? -5.117 -12.900 -4.753 1.00 96.88 134 ALA A CA 1
ATOM 949 C C . ALA A 1 134 ? -4.292 -12.420 -3.558 1.00 96.88 134 ALA A C 1
ATOM 951 O O . ALA A 1 134 ? -3.919 -11.268 -3.497 1.00 96.88 134 ALA A O 1
ATOM 952 N N . SER A 1 135 ? -3.959 -13.333 -2.643 1.00 97.69 135 SER A N 1
ATOM 953 C CA . SER A 1 135 ? -3.047 -13.017 -1.542 1.00 97.69 135 SER A CA 1
ATOM 954 C C . SER A 1 135 ? -1.697 -12.500 -2.037 1.00 97.69 135 SER A C 1
ATOM 956 O O . SER A 1 135 ? -0.920 -13.274 -2.612 1.00 97.69 135 SER A O 1
ATOM 958 N N . ASP A 1 136 ? -1.392 -11.254 -1.702 1.00 97.50 136 ASP A N 1
ATOM 959 C CA . ASP A 1 136 ? -0.151 -10.591 -2.070 1.00 97.50 136 ASP A CA 1
ATOM 960 C C . ASP A 1 136 ? 0.834 -10.476 -0.902 1.00 97.50 136 ASP A C 1
ATOM 962 O O . ASP A 1 136 ? 0.504 -10.569 0.285 1.00 97.50 136 ASP A O 1
ATOM 966 N N . MET A 1 137 ? 2.101 -10.272 -1.257 1.00 98.06 137 MET A N 1
ATOM 967 C CA . MET A 1 137 ? 3.157 -9.922 -0.314 1.00 98.06 137 MET A CA 1
ATOM 968 C C . MET A 1 137 ? 3.858 -8.675 -0.837 1.00 98.06 137 MET A C 1
ATOM 970 O O . MET A 1 137 ? 4.624 -8.755 -1.801 1.00 98.06 137 MET A O 1
ATOM 974 N N . LEU A 1 138 ? 3.556 -7.548 -0.198 1.00 98.62 138 LEU A N 1
ATOM 975 C CA . LEU A 1 138 ? 4.078 -6.227 -0.520 1.00 98.62 138 LEU A CA 1
ATOM 976 C C . LEU A 1 138 ? 4.890 -5.733 0.679 1.00 98.62 138 LEU A C 1
ATOM 978 O O . LEU A 1 138 ? 4.346 -5.528 1.763 1.00 98.62 138 LEU A O 1
ATOM 982 N N . ASP A 1 139 ? 6.201 -5.619 0.511 1.00 98.62 139 ASP A N 1
ATOM 983 C CA . ASP A 1 139 ? 7.139 -5.233 1.563 1.00 98.62 139 ASP A CA 1
ATOM 984 C C . ASP A 1 139 ? 7.999 -4.060 1.094 1.00 98.62 139 ASP A C 1
ATOM 986 O O . ASP A 1 139 ? 8.986 -4.254 0.387 1.00 98.62 139 ASP A O 1
ATOM 990 N N . PHE A 1 140 ? 7.607 -2.859 1.520 1.00 98.69 140 PHE A N 1
ATOM 991 C CA . PHE A 1 140 ? 8.279 -1.590 1.241 1.00 98.69 140 PHE A CA 1
ATOM 992 C C . PHE A 1 140 ? 9.233 -1.173 2.367 1.00 98.69 140 PHE A C 1
ATOM 994 O O . PHE A 1 140 ? 9.715 -0.046 2.372 1.00 98.69 140 PHE A O 1
ATOM 1001 N N . SER A 1 141 ? 9.563 -2.068 3.309 1.00 97.88 141 SER A N 1
ATOM 1002 C CA . SER A 1 141 ? 10.408 -1.721 4.465 1.00 97.88 141 SER A CA 1
ATOM 1003 C C . SER A 1 141 ? 11.830 -1.280 4.104 1.00 97.88 141 SER A C 1
ATOM 1005 O O . SER A 1 141 ? 12.522 -0.710 4.943 1.00 97.88 141 SER A O 1
ATOM 1007 N N . ALA A 1 142 ? 12.271 -1.551 2.873 1.00 97.56 142 ALA A N 1
ATOM 1008 C CA . ALA A 1 142 ? 13.546 -1.103 2.317 1.00 97.56 142 ALA A CA 1
ATOM 1009 C C . ALA A 1 142 ? 13.376 -0.076 1.178 1.00 97.56 142 ALA A C 1
ATOM 1011 O O . ALA A 1 142 ? 14.348 0.242 0.501 1.00 97.56 142 ALA A O 1
ATOM 1012 N N . THR A 1 143 ? 12.160 0.428 0.959 1.00 98.69 143 THR A N 1
ATOM 1013 C CA . THR A 1 143 ? 11.810 1.285 -0.176 1.00 98.69 143 THR A CA 1
ATOM 1014 C C . THR A 1 143 ? 11.320 2.633 0.327 1.00 98.69 143 THR A C 1
ATOM 1016 O O . THR A 1 143 ? 10.399 2.716 1.139 1.00 98.69 143 THR A O 1
ATOM 1019 N N . HIS A 1 144 ? 11.900 3.717 -0.179 1.00 98.50 144 HIS A N 1
ATOM 1020 C CA . HIS A 1 144 ? 11.378 5.051 0.063 1.00 98.50 144 HIS A CA 1
ATOM 1021 C C . HIS A 1 144 ? 10.169 5.311 -0.841 1.00 98.50 144 HIS A C 1
ATOM 1023 O O . HIS A 1 144 ? 10.276 5.217 -2.063 1.00 98.50 144 HIS A O 1
ATOM 1029 N N . LEU A 1 145 ? 9.024 5.659 -0.250 1.00 98.75 145 LEU A N 1
ATOM 1030 C CA . LEU A 1 145 ? 7.819 6.021 -0.992 1.00 98.75 145 LEU A CA 1
ATOM 1031 C C . LEU A 1 145 ? 7.664 7.540 -1.025 1.00 98.75 145 LEU A C 1
ATOM 1033 O O . LEU A 1 145 ? 7.659 8.205 0.009 1.00 98.75 145 LEU A O 1
ATOM 1037 N N . THR A 1 146 ? 7.537 8.102 -2.223 1.00 98.38 146 THR A N 1
ATOM 1038 C CA . THR A 1 146 ? 7.309 9.534 -2.437 1.00 98.38 146 THR A CA 1
ATOM 1039 C C . THR A 1 146 ? 6.133 9.732 -3.387 1.00 98.38 146 THR A C 1
ATOM 1041 O O . THR A 1 146 ? 5.966 8.998 -4.356 1.00 98.38 146 THR A O 1
ATOM 1044 N N . ASN A 1 147 ? 5.281 10.718 -3.093 1.00 98.19 147 ASN A N 1
ATOM 1045 C CA . ASN A 1 147 ? 4.089 11.036 -3.888 1.00 98.19 147 ASN A CA 1
ATOM 1046 C C . ASN A 1 147 ? 3.115 9.856 -4.090 1.00 98.19 147 ASN A C 1
ATOM 1048 O O . ASN A 1 147 ? 2.403 9.801 -5.092 1.00 98.19 147 ASN A O 1
ATOM 1052 N N . ILE A 1 148 ? 3.050 8.935 -3.124 1.00 98.69 148 ILE A N 1
ATOM 1053 C CA . ILE A 1 148 ? 2.089 7.828 -3.091 1.00 98.69 148 ILE A CA 1
ATOM 1054 C C . ILE A 1 148 ? 0.936 8.186 -2.152 1.00 98.69 148 ILE A C 1
ATOM 1056 O O . ILE A 1 148 ? 1.144 8.580 -1.010 1.00 98.69 148 ILE A O 1
ATOM 1060 N N . THR A 1 149 ? -0.295 8.052 -2.641 1.00 98.50 149 THR A N 1
ATOM 1061 C CA . THR A 1 149 ? -1.519 8.374 -1.888 1.00 98.50 149 THR A CA 1
ATOM 1062 C C . THR A 1 149 ? -1.901 7.259 -0.923 1.00 98.50 149 THR A C 1
ATOM 1064 O O . THR A 1 149 ? -2.344 7.537 0.190 1.00 98.50 149 THR A O 1
ATOM 1067 N N . ALA A 1 150 ? -1.798 6.002 -1.365 1.00 98.56 150 ALA A N 1
ATOM 1068 C CA . ALA A 1 150 ? -2.052 4.830 -0.534 1.00 98.56 150 ALA A CA 1
ATOM 1069 C C . ALA A 1 150 ? -1.459 3.553 -1.144 1.00 98.56 150 ALA A C 1
ATOM 1071 O O . ALA A 1 150 ? -1.336 3.435 -2.368 1.00 98.56 150 ALA A O 1
ATOM 1072 N N . ILE A 1 151 ? -1.192 2.582 -0.273 1.00 98.88 151 ILE A N 1
ATOM 1073 C CA . ILE A 1 151 ? -0.910 1.185 -0.601 1.00 98.88 151 ILE A CA 1
ATOM 1074 C C . ILE A 1 151 ? -2.210 0.396 -0.433 1.00 98.88 151 ILE A C 1
ATOM 1076 O O . ILE A 1 151 ? -2.807 0.411 0.643 1.00 98.88 151 ILE A O 1
ATOM 1080 N N . LYS A 1 152 ? -2.660 -0.281 -1.489 1.00 98.56 152 LYS A N 1
ATOM 1081 C CA . LYS A 1 152 ? -3.909 -1.054 -1.517 1.00 98.56 152 LYS A CA 1
ATOM 1082 C C . LYS A 1 152 ? -3.601 -2.529 -1.758 1.00 98.56 152 LYS A C 1
ATOM 1084 O O . LYS A 1 152 ? -3.055 -2.837 -2.810 1.00 98.56 152 LYS A O 1
ATOM 1089 N N . GLY A 1 153 ? -3.955 -3.417 -0.830 1.00 97.75 153 GLY A N 1
ATOM 1090 C CA . GLY A 1 153 ? -3.799 -4.871 -1.006 1.00 97.75 153 GLY A CA 1
ATOM 1091 C C . GLY A 1 153 ? -4.730 -5.408 -2.083 1.00 97.75 153 GLY A C 1
ATOM 1092 O O . GLY A 1 153 ? -4.275 -5.958 -3.074 1.00 97.75 153 GLY A O 1
ATOM 1093 N N . GLY A 1 154 ? -6.017 -5.076 -1.980 1.00 96.50 154 GLY A N 1
ATOM 1094 C CA . GLY A 1 154 ? -7.008 -5.415 -2.996 1.00 96.50 154 GLY A CA 1
ATOM 1095 C C . GLY A 1 154 ? -7.986 -6.462 -2.486 1.00 96.50 154 GLY A C 1
ATOM 1096 O O . GLY A 1 154 ? -8.767 -6.187 -1.576 1.00 96.50 154 GLY A O 1
ATOM 1097 N N . LEU A 1 155 ? -8.040 -7.622 -3.136 1.00 96.75 155 LEU A N 1
ATOM 1098 C CA . LEU A 1 155 ? -8.776 -8.772 -2.607 1.00 96.75 155 LEU A CA 1
ATOM 1099 C C . LEU A 1 155 ? -7.774 -9.856 -2.251 1.00 96.75 155 LEU A C 1
ATOM 1101 O O . LEU A 1 155 ? -6.867 -10.113 -3.028 1.00 96.75 155 LEU A O 1
ATOM 1105 N N . GLY A 1 156 ? -8.056 -10.629 -1.213 1.00 97.44 156 GLY A N 1
ATOM 1106 C CA . GLY A 1 156 ? -7.179 -11.723 -0.823 1.00 97.44 156 GLY A CA 1
ATOM 1107 C C . GLY A 1 156 ? -6.826 -11.613 0.643 1.00 97.44 156 GLY A C 1
ATOM 1108 O O . GLY A 1 156 ? -7.409 -10.835 1.373 1.00 97.44 156 GLY A O 1
ATOM 1109 N N . ASN A 1 157 ? -5.928 -12.477 1.097 1.00 98.38 157 ASN A N 1
ATOM 1110 C CA . ASN A 1 157 ? -5.353 -12.328 2.430 1.00 98.38 157 ASN A CA 1
ATOM 1111 C C . ASN A 1 157 ? -3.944 -11.794 2.235 1.00 98.38 157 ASN A C 1
ATOM 1113 O O . ASN A 1 157 ? -3.041 -12.586 1.930 1.00 98.38 157 ASN A O 1
ATOM 1117 N N . ASP A 1 158 ? -3.789 -10.489 2.361 1.00 98.62 158 ASP A N 1
ATOM 1118 C CA . ASP A 1 158 ? -2.591 -9.778 1.957 1.00 98.62 158 ASP A CA 1
ATOM 1119 C C . ASP A 1 158 ? -1.649 -9.578 3.132 1.00 98.62 158 ASP A C 1
ATOM 1121 O O . ASP A 1 158 ? -2.035 -9.481 4.300 1.00 98.62 158 ASP A O 1
ATOM 1125 N N . LYS A 1 159 ? -0.356 -9.528 2.827 1.00 98.75 159 LYS A N 1
ATOM 1126 C CA . LYS A 1 159 ? 0.662 -9.112 3.780 1.00 98.75 159 LYS A CA 1
ATOM 1127 C C . LYS A 1 159 ? 1.315 -7.844 3.265 1.00 98.75 159 LYS A C 1
ATOM 1129 O O . LYS A 1 159 ? 2.122 -7.904 2.338 1.00 98.75 159 LYS A O 1
ATOM 1134 N N . ILE A 1 160 ? 1.009 -6.734 3.926 1.00 98.81 160 ILE A N 1
ATOM 1135 C CA . ILE A 1 160 ? 1.491 -5.408 3.556 1.00 98.81 160 ILE A CA 1
ATOM 1136 C C . ILE A 1 160 ? 2.401 -4.887 4.663 1.00 98.81 160 ILE A C 1
ATOM 1138 O O . ILE A 1 160 ? 2.040 -4.872 5.842 1.00 98.81 160 ILE A O 1
ATOM 1142 N N . THR A 1 161 ? 3.615 -4.508 4.286 1.00 98.75 161 THR A N 1
ATOM 1143 C CA . THR A 1 161 ? 4.546 -3.744 5.114 1.00 98.75 161 THR A CA 1
ATOM 1144 C C . THR A 1 161 ? 4.866 -2.449 4.385 1.00 98.75 161 THR A C 1
ATOM 1146 O O . THR A 1 161 ? 5.344 -2.509 3.255 1.00 98.75 161 THR A O 1
ATOM 1149 N N . GLY A 1 162 ? 4.555 -1.316 5.007 1.00 98.44 162 GLY A N 1
ATOM 1150 C CA . GLY A 1 162 ? 4.882 0.015 4.522 1.00 98.44 162 GLY A CA 1
ATOM 1151 C C . GLY A 1 162 ? 6.375 0.331 4.614 1.00 98.44 162 GLY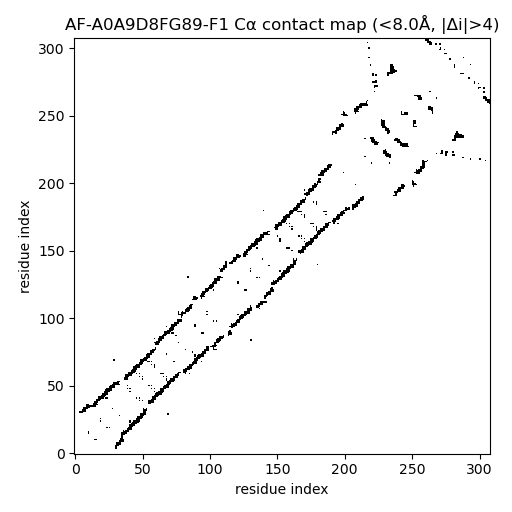 A C 1
ATOM 1152 O O . GLY A 1 162 ? 7.220 -0.555 4.789 1.00 98.44 162 GLY A O 1
ATOM 1153 N N . SER A 1 163 ? 6.682 1.602 4.416 1.00 98.12 163 SER A N 1
ATOM 1154 C CA . SER A 1 163 ? 8.015 2.178 4.377 1.00 98.12 163 SER A CA 1
ATOM 1155 C C . SER A 1 163 ? 8.477 2.671 5.756 1.00 98.12 163 SER A C 1
ATOM 1157 O O . SER A 1 163 ? 7.890 2.384 6.796 1.00 98.12 163 SER A O 1
ATOM 1159 N N . GLU A 1 164 ? 9.604 3.385 5.791 1.00 96.00 164 GLU A N 1
ATOM 1160 C CA . GLU A 1 164 ? 10.025 4.143 6.981 1.00 96.00 164 GLU A CA 1
ATOM 1161 C C . GLU A 1 164 ? 9.330 5.518 7.095 1.00 96.00 164 GLU A C 1
ATOM 1163 O O . GLU A 1 164 ? 9.620 6.285 8.019 1.00 96.00 164 GLU A O 1
ATOM 1168 N N . GLY A 1 165 ? 8.502 5.881 6.109 1.00 96.44 165 GLY A N 1
ATOM 1169 C CA . GLY A 1 165 ? 7.734 7.120 6.070 1.00 96.44 165 GLY A CA 1
ATOM 1170 C C . GLY A 1 165 ? 6.288 6.923 6.519 1.00 96.44 165 GLY A C 1
ATOM 1171 O O . GLY A 1 165 ? 5.856 5.825 6.811 1.00 96.44 165 GLY A O 1
ATOM 1172 N N . SER A 1 166 ? 5.524 8.016 6.542 1.00 97.69 166 SER A N 1
ATOM 1173 C CA . SER A 1 166 ? 4.089 7.959 6.829 1.00 97.69 166 SER A CA 1
ATOM 1174 C C . SER A 1 166 ? 3.314 7.301 5.695 1.00 97.69 166 SER A C 1
ATOM 1176 O O . SER A 1 166 ? 3.183 7.899 4.623 1.00 97.69 166 SER A O 1
ATOM 1178 N N . ASP A 1 167 ? 2.740 6.131 5.959 1.00 98.62 167 ASP A N 1
ATOM 1179 C CA . ASP A 1 167 ? 1.992 5.378 4.961 1.00 98.62 167 ASP A CA 1
ATOM 1180 C C . ASP A 1 167 ? 0.480 5.411 5.205 1.00 98.62 167 ASP A C 1
ATOM 1182 O O . ASP A 1 167 ? -0.008 5.420 6.334 1.00 98.62 167 ASP A O 1
ATOM 1186 N N . ASN A 1 168 ? -0.292 5.366 4.119 1.00 98.69 168 ASN A N 1
ATOM 1187 C CA . ASN A 1 168 ? -1.720 5.061 4.166 1.00 98.69 168 ASN A CA 1
ATOM 1188 C C . ASN A 1 168 ? -1.947 3.671 3.571 1.00 98.69 168 ASN A C 1
ATOM 1190 O O . ASN A 1 168 ? -1.728 3.462 2.376 1.00 98.69 168 ASN A O 1
ATOM 1194 N N . ILE A 1 169 ? -2.369 2.724 4.401 1.00 98.88 169 ILE A N 1
ATOM 1195 C CA . ILE A 1 169 ? -2.504 1.312 4.053 1.00 98.88 169 ILE A CA 1
ATOM 1196 C C . ILE A 1 169 ? -3.977 0.918 4.083 1.00 98.88 169 ILE A C 1
ATOM 1198 O O . ILE A 1 169 ? -4.653 1.047 5.102 1.00 98.88 169 ILE A O 1
ATOM 1202 N N . ILE A 1 170 ? -4.451 0.377 2.965 1.00 98.69 170 ILE A N 1
ATOM 1203 C CA . ILE A 1 170 ? -5.779 -0.212 2.809 1.00 98.69 170 ILE A CA 1
ATOM 1204 C C . ILE A 1 170 ? -5.563 -1.692 2.490 1.00 98.69 170 ILE A C 1
ATOM 1206 O O . ILE A 1 170 ? -5.129 -2.017 1.386 1.00 98.69 170 ILE A O 1
ATOM 1210 N N . GLY A 1 171 ? -5.845 -2.588 3.440 1.00 98.31 171 GLY A N 1
ATOM 1211 C CA . GLY A 1 171 ? -5.763 -4.037 3.194 1.00 98.31 171 GLY A CA 1
ATOM 1212 C C . GLY A 1 171 ? -6.686 -4.445 2.047 1.00 98.31 171 GLY A C 1
ATOM 1213 O O . GLY A 1 171 ? -6.246 -4.962 1.026 1.00 98.31 171 GLY A O 1
ATOM 1214 N N . GLY A 1 172 ? -7.938 -3.999 2.129 1.00 97.94 172 GLY A N 1
ATOM 1215 C CA . GLY A 1 172 ? -8.957 -4.310 1.142 1.00 97.94 172 GLY A CA 1
ATOM 1216 C C . GLY A 1 172 ? -9.882 -5.373 1.702 1.00 97.94 172 GLY A C 1
ATOM 1217 O O . GLY A 1 172 ? -10.291 -5.255 2.849 1.00 97.94 172 GLY A O 1
ATOM 1218 N N . LYS A 1 173 ? -10.300 -6.344 0.886 1.00 97.50 173 LYS A N 1
ATOM 1219 C CA . LYS A 1 173 ? -11.155 -7.436 1.364 1.00 97.50 173 LYS A CA 1
ATOM 1220 C C . LYS A 1 173 ? -10.347 -8.689 1.627 1.00 97.50 173 LYS A C 1
ATOM 1222 O O . LYS A 1 173 ? -9.800 -9.259 0.686 1.00 97.50 173 LYS A O 1
ATOM 1227 N N . GLY A 1 174 ? -10.560 -9.253 2.802 1.00 97.75 174 GLY A N 1
ATOM 1228 C CA . GLY A 1 174 ? -10.125 -10.586 3.172 1.00 97.75 174 GLY A CA 1
ATOM 1229 C C . GLY A 1 174 ? -9.576 -10.553 4.580 1.00 97.75 174 GLY A C 1
ATOM 1230 O O . GLY A 1 174 ? -10.178 -9.933 5.447 1.00 97.75 174 GLY A O 1
ATOM 1231 N N . ASN A 1 175 ? -8.517 -11.307 4.839 1.00 98.31 175 ASN A N 1
ATOM 1232 C CA . ASN A 1 175 ? -7.903 -11.336 6.158 1.00 98.31 175 ASN A CA 1
ATOM 1233 C C . ASN A 1 175 ? -6.453 -10.883 6.050 1.00 98.31 175 ASN A C 1
ATOM 1235 O O . ASN A 1 175 ? -5.555 -11.710 5.835 1.00 98.31 175 ASN A O 1
ATOM 1239 N N . ASP A 1 176 ? -6.235 -9.588 6.220 1.00 98.81 176 ASP A N 1
ATOM 1240 C CA . ASP A 1 176 ? -4.966 -8.955 5.906 1.00 98.81 176 ASP A CA 1
ATOM 1241 C C . ASP A 1 176 ? -4.064 -8.824 7.134 1.00 98.81 176 ASP A C 1
ATOM 1243 O O . ASP A 1 176 ? -4.491 -8.736 8.288 1.00 98.81 176 ASP A O 1
ATOM 1247 N N . THR A 1 177 ? -2.756 -8.831 6.901 1.00 98.81 177 THR A N 1
ATOM 1248 C CA . THR A 1 177 ? -1.740 -8.504 7.901 1.00 98.81 177 THR A CA 1
ATOM 1249 C C . THR A 1 177 ? -1.035 -7.226 7.491 1.00 98.81 177 THR A C 1
ATOM 1251 O O . THR A 1 177 ? -0.253 -7.223 6.541 1.00 98.81 177 THR A O 1
ATOM 1254 N N . LEU A 1 178 ? -1.275 -6.165 8.254 1.00 98.88 178 LEU A N 1
ATOM 1255 C CA . LEU A 1 178 ? -0.839 -4.813 7.940 1.00 98.88 178 LEU A CA 1
ATOM 1256 C C . LEU A 1 178 ? 0.218 -4.349 8.943 1.00 98.88 178 LEU A C 1
ATOM 1258 O O . LEU A 1 178 ? 0.059 -4.487 10.160 1.00 98.88 178 LEU A O 1
ATOM 1262 N N . ARG A 1 179 ? 1.306 -3.785 8.434 1.00 98.69 179 ARG A N 1
ATOM 1263 C CA . ARG A 1 179 ? 2.340 -3.086 9.198 1.00 98.69 179 ARG A CA 1
ATOM 1264 C C . ARG A 1 179 ? 2.658 -1.802 8.444 1.00 98.69 179 ARG A C 1
ATOM 1266 O O . ARG A 1 179 ? 3.027 -1.901 7.287 1.00 98.69 179 ARG A O 1
ATOM 1273 N N . GLY A 1 180 ? 2.518 -0.657 9.091 1.00 97.81 180 GLY A N 1
ATOM 1274 C CA . GLY A 1 180 ? 2.945 0.641 8.576 1.00 97.81 180 GLY A CA 1
ATOM 1275 C C . GLY A 1 180 ? 4.461 0.677 8.533 1.00 97.81 180 GLY A C 1
ATOM 1276 O O . GLY A 1 180 ? 5.055 0.219 7.569 1.00 97.81 180 GLY A O 1
ATOM 1277 N N . GLY A 1 181 ? 5.092 0.956 9.659 1.00 96.25 181 GLY A N 1
ATOM 1278 C CA . GLY A 1 181 ? 6.534 0.840 9.768 1.00 96.25 181 GLY A CA 1
ATOM 1279 C C . GLY A 1 181 ? 7.022 1.785 10.834 1.00 96.25 181 GLY A C 1
ATOM 1280 O O . GLY A 1 181 ? 6.638 1.653 11.993 1.00 96.25 181 GLY A O 1
ATOM 1281 N N . ALA A 1 182 ? 7.913 2.683 10.439 1.00 95.44 182 ALA A N 1
ATOM 1282 C CA . ALA A 1 182 ? 8.187 3.881 11.210 1.00 95.44 182 ALA A CA 1
ATOM 1283 C C . ALA A 1 182 ? 7.427 5.045 10.574 1.00 95.44 182 ALA A C 1
ATOM 1285 O O . ALA A 1 182 ? 7.251 5.055 9.365 1.00 95.44 182 ALA A O 1
ATOM 1286 N N . GLY A 1 183 ? 7.092 6.063 11.361 1.00 96.06 183 GLY A N 1
ATOM 1287 C CA . GLY A 1 183 ? 6.380 7.232 10.846 1.00 96.06 183 GLY A CA 1
ATOM 1288 C C . GLY A 1 183 ? 4.931 7.227 11.311 1.00 96.06 183 GLY A C 1
ATOM 1289 O O . GLY A 1 183 ? 4.533 6.377 12.089 1.00 96.06 183 GLY A O 1
ATOM 1290 N N . SER A 1 184 ? 4.162 8.245 10.927 1.00 98.00 184 SER A N 1
ATOM 1291 C CA . SER A 1 184 ? 2.738 8.300 11.280 1.00 98.00 184 SER A CA 1
ATOM 1292 C C . SER A 1 184 ? 1.929 7.535 10.245 1.00 98.00 184 SER A C 1
ATOM 1294 O O . SER A 1 184 ? 1.742 8.065 9.145 1.00 98.00 184 SER A O 1
ATOM 1296 N N . ASP A 1 185 ? 1.452 6.346 10.593 1.00 98.62 185 ASP A N 1
ATOM 1297 C CA . ASP A 1 185 ? 0.769 5.461 9.654 1.00 98.62 185 ASP A CA 1
ATOM 1298 C C . ASP A 1 185 ? -0.751 5.496 9.819 1.00 98.62 185 ASP A C 1
ATOM 1300 O O . ASP A 1 185 ? -1.289 5.569 10.923 1.00 98.62 185 ASP A O 1
ATOM 1304 N N . THR A 1 186 ? -1.484 5.411 8.713 1.00 98.75 186 THR A N 1
ATOM 1305 C CA . THR A 1 186 ? -2.946 5.279 8.712 1.00 98.75 186 THR A CA 1
ATOM 1306 C C . THR A 1 186 ? -3.345 3.942 8.112 1.00 98.75 186 THR A C 1
ATOM 1308 O O . THR A 1 186 ? -3.028 3.643 6.965 1.00 98.75 186 THR A O 1
ATOM 1311 N N . TYR A 1 187 ? -4.088 3.149 8.875 1.00 98.81 187 TYR A N 1
ATOM 1312 C CA . TYR A 1 187 ? -4.693 1.901 8.427 1.00 98.81 187 TYR A CA 1
ATOM 1313 C C . TYR A 1 187 ? -6.172 2.180 8.178 1.00 98.81 187 TYR A C 1
ATOM 1315 O O . TYR A 1 187 ? -6.919 2.442 9.123 1.00 98.81 187 TYR A O 1
ATOM 1323 N N . SER A 1 188 ? -6.571 2.181 6.911 1.00 98.50 188 SER A N 1
ATOM 1324 C CA . SER A 1 188 ? -7.909 2.575 6.472 1.00 98.50 188 SER A CA 1
ATOM 1325 C C . SER A 1 188 ? -8.768 1.347 6.175 1.00 98.50 188 SER A C 1
ATOM 1327 O O . SER A 1 188 ? -8.375 0.469 5.405 1.00 98.50 188 SER A O 1
ATOM 1329 N N . PHE A 1 189 ? -9.957 1.309 6.771 1.00 98.31 189 PHE A N 1
ATOM 1330 C CA . PHE A 1 189 ? -10.900 0.199 6.715 1.00 98.31 189 PHE A CA 1
ATOM 1331 C C . PHE A 1 189 ? -12.217 0.658 6.083 1.00 98.31 189 PHE A C 1
ATOM 1333 O O . PHE A 1 189 ? -12.977 1.426 6.679 1.00 98.31 189 PHE A O 1
ATOM 1340 N N . ASP A 1 190 ? -12.473 0.162 4.872 1.00 93.19 190 ASP A N 1
ATOM 1341 C CA . ASP A 1 190 ? -13.680 0.434 4.089 1.00 93.19 190 ASP A CA 1
ATOM 1342 C C . ASP A 1 190 ? -14.737 -0.678 4.263 1.00 93.19 190 ASP A C 1
ATOM 1344 O O . ASP A 1 190 ? -14.594 -1.618 5.046 1.00 93.19 190 ASP A O 1
ATOM 1348 N N . LEU A 1 191 ? -15.828 -0.606 3.501 1.00 92.75 191 LEU A N 1
ATOM 1349 C CA . LEU A 1 191 ? -16.908 -1.589 3.536 1.00 92.75 191 LEU A CA 1
ATOM 1350 C C . LEU A 1 191 ? -16.416 -3.039 3.321 1.00 92.75 191 LEU A C 1
ATOM 1352 O O . LEU A 1 191 ? -15.833 -3.377 2.288 1.00 92.75 191 LEU A O 1
ATOM 1356 N N . ASN A 1 192 ? -16.830 -3.936 4.224 1.00 92.75 192 ASN A N 1
ATOM 1357 C CA . ASN A 1 192 ? -16.540 -5.379 4.189 1.00 92.75 192 ASN A CA 1
ATOM 1358 C C . ASN A 1 192 ? -15.038 -5.720 4.103 1.00 92.75 192 ASN A C 1
ATOM 1360 O O . ASN A 1 192 ? -14.674 -6.618 3.337 1.00 92.75 192 ASN A O 1
ATOM 1364 N N . PHE A 1 193 ? -14.191 -5.010 4.854 1.00 96.94 193 PHE A N 1
ATOM 1365 C CA . PHE A 1 193 ? -12.749 -5.261 4.871 1.00 96.94 193 PHE A CA 1
ATOM 1366 C C . PHE A 1 193 ? -12.381 -6.683 5.332 1.00 96.94 193 PHE A C 1
ATOM 1368 O O . PHE A 1 193 ? -11.455 -7.283 4.806 1.00 96.94 193 PHE A O 1
ATOM 1375 N N . GLY A 1 194 ? -13.190 -7.299 6.201 1.00 96.94 194 GLY A N 1
ATOM 1376 C CA . GLY A 1 194 ? -12.966 -8.662 6.683 1.00 96.94 194 GLY A CA 1
ATOM 1377 C C . GLY A 1 194 ? -12.236 -8.706 8.025 1.00 96.94 194 GLY A C 1
ATOM 1378 O O . GLY A 1 194 ? -12.607 -7.975 8.945 1.00 96.94 194 GLY A O 1
ATOM 1379 N N . ILE A 1 195 ? -11.293 -9.636 8.205 1.00 98.12 195 ILE A N 1
ATOM 1380 C CA . ILE A 1 195 ? -10.668 -9.899 9.513 1.00 98.12 195 ILE A CA 1
ATOM 1381 C C . ILE A 1 195 ? -9.170 -9.624 9.464 1.00 98.12 195 ILE A C 1
ATOM 1383 O O . ILE A 1 195 ? -8.366 -10.513 9.170 1.00 98.12 195 ILE A O 1
ATOM 1387 N N . ASP A 1 196 ? -8.797 -8.423 9.885 1.00 98.75 196 ASP A N 1
ATOM 1388 C CA . ASP A 1 196 ? -7.447 -7.908 9.707 1.00 98.75 196 ASP A CA 1
ATOM 1389 C C . ASP A 1 196 ? -6.635 -7.908 10.998 1.00 98.75 196 ASP A C 1
ATOM 1391 O O . ASP A 1 196 ? -7.140 -7.857 12.126 1.00 98.75 196 ASP A O 1
ATOM 1395 N N . THR A 1 197 ? -5.319 -7.954 10.835 1.00 98.88 197 THR A N 1
ATOM 1396 C CA . THR A 1 197 ? -4.343 -7.836 11.913 1.00 98.88 197 THR A CA 1
ATOM 1397 C C . THR A 1 197 ? -3.415 -6.662 11.655 1.00 98.88 197 THR A C 1
ATOM 1399 O O . THR A 1 197 ? -2.634 -6.684 10.708 1.00 98.88 197 THR A O 1
ATOM 1402 N N . ILE A 1 198 ? -3.415 -5.692 12.568 1.00 98.81 198 ILE A N 1
ATOM 1403 C CA . ILE A 1 198 ? -2.447 -4.595 12.583 1.00 98.81 198 ILE A CA 1
ATOM 1404 C C . ILE A 1 198 ? -1.257 -4.978 13.469 1.00 98.81 198 ILE A C 1
ATOM 1406 O O . ILE A 1 198 ? -1.417 -5.402 14.621 1.00 98.81 198 ILE A O 1
ATOM 1410 N N . ILE A 1 199 ? -0.043 -4.805 12.951 1.00 98.19 199 ILE A N 1
ATOM 1411 C CA . ILE A 1 199 ? 1.216 -4.918 13.690 1.00 98.19 199 ILE A CA 1
ATOM 1412 C C . ILE A 1 199 ? 1.845 -3.528 13.786 1.00 98.19 199 ILE A C 1
ATOM 1414 O O . ILE A 1 199 ? 2.799 -3.228 13.073 1.00 98.19 199 ILE A O 1
ATOM 1418 N N . ASN A 1 200 ? 1.330 -2.713 14.704 1.00 95.56 200 ASN A N 1
ATOM 1419 C CA . ASN A 1 200 ? 1.807 -1.352 14.924 1.00 95.56 200 ASN A CA 1
ATOM 1420 C C . ASN A 1 200 ? 3.055 -1.346 15.808 1.00 95.56 200 ASN A C 1
ATOM 1422 O O . ASN A 1 200 ? 2.953 -0.975 16.958 1.00 95.56 200 ASN A O 1
ATOM 1426 N N . GLN A 1 201 ? 4.186 -1.900 15.367 1.00 92.31 201 GLN A N 1
ATOM 1427 C CA . GLN A 1 201 ? 5.411 -1.910 16.178 1.00 92.31 201 GLN A CA 1
ATOM 1428 C C . GLN A 1 201 ? 6.266 -0.685 15.837 1.00 92.31 201 GLN A C 1
ATOM 1430 O O . GLN A 1 201 ? 7.258 -0.835 15.123 1.00 92.31 201 GLN A O 1
ATOM 1435 N N . ASP A 1 202 ? 5.905 0.482 16.378 1.00 89.44 202 ASP A N 1
ATOM 1436 C CA . ASP A 1 202 ? 6.632 1.731 16.137 1.00 89.44 202 ASP A CA 1
ATOM 1437 C C . ASP A 1 202 ? 7.160 2.389 17.431 1.00 89.44 202 ASP A C 1
ATOM 1439 O O . ASP A 1 202 ? 6.443 2.732 18.377 1.00 89.44 202 ASP A O 1
ATOM 1443 N N . SER A 1 203 ? 8.479 2.583 17.452 1.00 87.94 203 SER A N 1
ATOM 1444 C CA . SER A 1 203 ? 9.237 3.231 18.533 1.00 87.94 203 SER A CA 1
ATOM 1445 C C . SER A 1 203 ? 9.711 4.643 18.174 1.00 87.94 203 SER A C 1
ATOM 1447 O O . SER A 1 203 ? 10.405 5.285 18.969 1.00 87.94 203 SER A O 1
ATOM 1449 N N . SER A 1 204 ? 9.336 5.144 16.996 1.00 89.31 204 SER A N 1
ATOM 1450 C CA . SER A 1 204 ? 9.644 6.490 16.533 1.00 89.31 204 SER A CA 1
ATOM 1451 C C . SER A 1 204 ? 9.077 7.557 17.489 1.00 89.31 204 SER A C 1
ATOM 1453 O O . SER A 1 204 ? 8.252 7.299 18.377 1.00 89.31 204 SER A O 1
ATOM 1455 N N . ILE A 1 205 ? 9.573 8.789 17.378 1.00 87.19 205 ILE A N 1
ATOM 1456 C CA . ILE A 1 205 ? 9.163 9.907 18.238 1.00 87.19 205 ILE A CA 1
ATOM 1457 C C . ILE A 1 205 ? 8.157 10.764 17.467 1.00 87.19 205 ILE A C 1
ATOM 1459 O O . ILE A 1 205 ? 8.394 11.077 16.308 1.00 87.19 205 ILE A O 1
ATOM 1463 N N . ASN A 1 206 ? 7.087 11.216 18.131 1.00 88.88 206 ASN A N 1
ATOM 1464 C CA . ASN A 1 206 ? 6.036 12.077 17.562 1.00 88.88 206 ASN A CA 1
ATOM 1465 C C . ASN A 1 206 ? 5.253 11.490 16.371 1.00 88.88 206 ASN A C 1
ATOM 1467 O O . ASN A 1 206 ? 4.569 12.256 15.692 1.00 88.88 206 ASN A O 1
ATOM 1471 N N . LYS A 1 207 ? 5.325 10.177 16.125 1.00 93.12 207 LYS A N 1
ATOM 1472 C CA . LYS A 1 207 ? 4.356 9.507 15.253 1.00 93.12 207 LYS A CA 1
ATOM 1473 C C . LYS A 1 207 ? 2.939 9.595 15.797 1.00 93.12 207 LYS A C 1
ATOM 1475 O O . LYS A 1 207 ? 2.740 9.831 16.993 1.00 93.12 207 LYS A O 1
ATOM 1480 N N . VAL A 1 208 ? 1.999 9.427 14.881 1.00 96.50 208 VAL A N 1
ATOM 1481 C CA . VAL A 1 208 ? 0.571 9.332 15.142 1.00 96.50 208 VAL A CA 1
ATOM 1482 C C . VAL A 1 208 ? 0.025 8.215 14.268 1.00 96.50 208 VAL A C 1
ATOM 1484 O O . VAL A 1 208 ? -0.244 8.433 13.088 1.00 96.50 208 VAL A O 1
ATOM 1487 N N . ASP A 1 209 ? -0.136 7.038 14.857 1.00 98.31 209 ASP A N 1
ATOM 1488 C CA . ASP A 1 209 ? -0.690 5.881 14.164 1.00 98.31 209 ASP A CA 1
ATOM 1489 C C . ASP A 1 209 ? -2.211 5.848 14.310 1.00 98.31 209 ASP A C 1
ATOM 1491 O O . ASP A 1 209 ? -2.747 5.901 15.421 1.00 98.31 209 ASP A O 1
ATOM 1495 N N . THR A 1 210 ? -2.921 5.727 13.191 1.00 98.62 210 THR A N 1
ATOM 1496 C CA . THR A 1 210 ? -4.382 5.859 13.124 1.00 98.62 210 THR A CA 1
ATOM 1497 C C . THR A 1 210 ? -5.028 4.609 12.541 1.00 98.62 210 THR A C 1
ATOM 1499 O O . THR A 1 210 ? -4.651 4.149 11.466 1.00 98.62 210 THR A O 1
ATOM 1502 N N . ALA A 1 211 ? -6.035 4.058 13.220 1.00 98.69 211 ALA A N 1
ATOM 1503 C CA . ALA A 1 211 ? -6.964 3.100 12.617 1.00 98.69 211 ALA A CA 1
ATOM 1504 C C . ALA A 1 211 ? -8.242 3.843 12.207 1.00 98.69 211 ALA A C 1
ATOM 1506 O O . ALA A 1 211 ? -9.007 4.262 13.075 1.00 98.69 211 ALA A O 1
ATOM 1507 N N . TYR A 1 212 ? -8.465 4.022 10.908 1.00 98.69 212 TYR A N 1
ATOM 1508 C CA . TYR A 1 212 ? -9.559 4.828 10.368 1.00 98.69 212 TYR A CA 1
ATOM 1509 C C . TYR A 1 212 ? -10.635 3.950 9.726 1.00 98.69 212 TYR A C 1
ATOM 1511 O O . TYR A 1 212 ? -10.350 3.150 8.840 1.00 98.69 212 TYR A O 1
ATOM 1519 N N . PHE A 1 213 ? -11.880 4.113 10.163 1.00 98.38 213 PHE A N 1
ATOM 1520 C CA . PHE A 1 213 ? -13.051 3.418 9.638 1.00 98.38 213 PHE A CA 1
ATOM 1521 C C . PHE A 1 213 ? -13.914 4.397 8.839 1.00 98.38 213 PHE A C 1
ATOM 1523 O O . PHE A 1 213 ? -14.603 5.238 9.420 1.00 98.38 213 PHE A O 1
ATOM 1530 N N . SER A 1 214 ? -13.899 4.275 7.513 1.00 96.06 214 SER A N 1
ATOM 1531 C CA . SER A 1 214 ? -14.661 5.162 6.621 1.00 96.06 214 SER A CA 1
ATOM 1532 C C . SER A 1 214 ? -16.150 4.794 6.550 1.00 96.06 214 SER A C 1
ATOM 1534 O O . SER A 1 214 ? -16.998 5.645 6.305 1.00 96.06 214 SER A O 1
ATOM 1536 N N . ASP A 1 215 ? -16.484 3.524 6.798 1.00 93.69 215 ASP A N 1
ATOM 1537 C CA . ASP A 1 215 ? -17.848 2.986 6.712 1.00 93.69 215 ASP A CA 1
ATOM 1538 C C . ASP A 1 215 ? -18.314 2.394 8.051 1.00 93.69 215 ASP A C 1
ATOM 1540 O O . ASP A 1 215 ? -18.843 1.285 8.114 1.00 93.69 215 ASP A O 1
ATOM 1544 N N . ALA A 1 216 ? -18.068 3.112 9.150 1.00 95.12 216 ALA A N 1
ATOM 1545 C CA . ALA A 1 216 ? -18.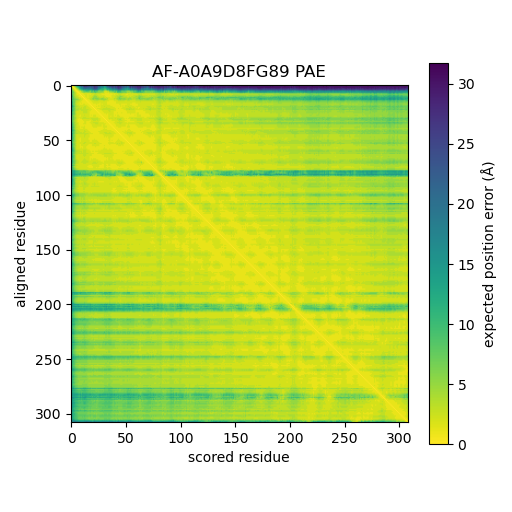608 2.788 10.470 1.00 95.12 216 ALA A CA 1
ATOM 1546 C C . ALA A 1 216 ? -18.868 4.055 11.292 1.00 95.12 216 ALA A C 1
ATOM 1548 O O . ALA A 1 216 ? -18.067 4.993 11.280 1.00 95.12 216 ALA A O 1
ATOM 1549 N N . SER A 1 217 ? -19.949 4.070 12.072 1.00 95.19 217 SER A N 1
ATOM 1550 C CA . SER A 1 217 ? -20.105 5.054 13.146 1.00 95.19 217 SER A CA 1
ATOM 1551 C C . SER A 1 217 ? -19.432 4.576 14.433 1.00 95.19 217 SER A C 1
ATOM 1553 O O . SER A 1 217 ? -19.266 3.381 14.687 1.00 95.19 217 SER A O 1
ATOM 1555 N N . PHE A 1 218 ? -19.066 5.516 15.306 1.00 95.88 218 PHE A N 1
ATOM 1556 C CA . PHE A 1 218 ? -18.392 5.182 16.563 1.00 95.88 218 PHE A CA 1
ATOM 1557 C C . PHE A 1 218 ? -19.219 4.246 17.469 1.00 95.88 218 PHE A C 1
ATOM 1559 O O . PHE A 1 218 ? -18.652 3.488 18.254 1.00 95.88 218 PHE A O 1
ATOM 1566 N N . ASP A 1 219 ? -20.555 4.281 17.370 1.00 95.00 219 ASP A N 1
ATOM 1567 C CA . ASP A 1 219 ? -21.483 3.444 18.143 1.00 95.00 219 ASP A CA 1
ATOM 1568 C C . ASP A 1 219 ? -21.795 2.088 17.480 1.00 95.00 219 ASP A C 1
ATOM 1570 O O . ASP A 1 219 ? -22.635 1.333 17.981 1.00 95.00 219 ASP A O 1
ATOM 1574 N N . GLU A 1 220 ? -21.121 1.772 16.373 1.00 96.38 220 GLU A N 1
ATOM 1575 C CA . GLU A 1 220 ? -21.087 0.449 15.739 1.00 96.38 220 GLU A CA 1
ATOM 1576 C C . GLU A 1 220 ? -19.803 -0.321 16.076 1.00 96.38 220 GLU A C 1
ATOM 1578 O O . GLU A 1 220 ? -19.729 -1.523 15.819 1.00 96.38 220 GLU A O 1
ATOM 1583 N N . LEU A 1 221 ? -18.807 0.337 16.678 1.00 97.94 221 LEU A N 1
ATOM 1584 C CA . LEU A 1 221 ? -17.524 -0.266 17.028 1.00 97.94 221 LEU A CA 1
ATOM 1585 C C . LEU A 1 221 ? -17.544 -0.851 18.444 1.00 97.94 221 LEU A C 1
ATOM 1587 O O . LEU A 1 221 ? -17.823 -0.171 19.433 1.00 97.94 221 LEU A O 1
ATOM 1591 N N . TRP A 1 222 ? -17.198 -2.132 18.543 1.00 98.50 222 TRP A N 1
ATOM 1592 C CA . TRP A 1 222 ? -17.100 -2.870 19.795 1.00 98.50 222 TRP A CA 1
ATOM 1593 C C . TRP A 1 222 ? -15.650 -3.176 20.151 1.00 98.50 222 TRP A C 1
ATOM 1595 O O . TRP A 1 222 ? -14.949 -3.861 19.406 1.00 98.50 222 TRP A O 1
ATOM 1605 N N . PHE A 1 223 ? -15.222 -2.733 21.328 1.00 98.69 223 PHE A N 1
ATOM 1606 C CA . PHE A 1 223 ? -13.862 -2.886 21.828 1.00 98.69 223 PHE A CA 1
ATOM 1607 C C . PHE A 1 223 ? -13.796 -4.012 22.852 1.00 98.69 223 PHE A C 1
ATOM 1609 O O . PHE A 1 223 ? -14.541 -4.044 23.830 1.00 98.69 223 PHE A O 1
ATOM 1616 N N . SER A 1 224 ? -12.870 -4.944 22.652 1.00 98.44 224 SER A N 1
ATOM 1617 C CA . SER A 1 224 ? -12.643 -6.040 23.588 1.00 98.44 224 SER A CA 1
ATOM 1618 C C . SER A 1 224 ? -11.166 -6.388 23.690 1.00 98.44 224 SER A C 1
ATOM 1620 O O . SER A 1 224 ? -10.375 -6.162 22.774 1.00 98.44 224 SER A O 1
ATOM 1622 N N . ARG A 1 225 ? -10.781 -6.953 24.833 1.00 98.19 225 ARG A N 1
ATOM 1623 C CA . ARG A 1 225 ? -9.430 -7.461 25.051 1.00 98.19 225 ARG A CA 1
ATOM 1624 C C . ARG A 1 225 ? -9.391 -8.963 24.817 1.00 98.19 225 ARG A C 1
ATOM 1626 O O . ARG A 1 225 ? -10.115 -9.714 25.467 1.00 98.19 225 ARG A O 1
ATOM 1633 N N . ASN A 1 226 ? -8.456 -9.403 23.981 1.00 96.94 226 ASN A N 1
ATOM 1634 C CA . ASN A 1 226 ? -8.160 -10.815 23.773 1.00 96.94 226 ASN A CA 1
ATOM 1635 C C . ASN A 1 226 ? -6.688 -11.077 24.077 1.00 96.94 226 ASN A C 1
ATOM 1637 O O . ASN A 1 226 ? -5.801 -10.707 23.308 1.00 96.94 226 ASN A O 1
ATOM 1641 N N . SER A 1 227 ? -6.415 -11.695 25.231 1.00 96.88 227 SER A N 1
ATOM 1642 C CA . SER A 1 227 ? -5.049 -11.874 25.733 1.00 96.88 227 SER A CA 1
ATOM 1643 C C . SER A 1 227 ? -4.309 -10.524 25.821 1.00 96.88 227 SER A C 1
ATOM 1645 O O . SER A 1 227 ? -4.695 -9.665 26.620 1.00 96.88 227 SER A O 1
ATOM 1647 N N . ASN A 1 228 ? -3.274 -10.312 25.004 1.00 97.31 228 ASN A N 1
ATOM 1648 C CA . ASN A 1 228 ? -2.519 -9.061 24.923 1.00 97.31 228 ASN A CA 1
ATOM 1649 C C . ASN A 1 228 ? -2.879 -8.197 23.703 1.00 97.31 228 ASN A C 1
ATOM 1651 O O . ASN A 1 228 ? -2.199 -7.204 23.443 1.00 97.31 228 ASN A O 1
ATOM 1655 N N . HIS A 1 229 ? -3.926 -8.552 22.964 1.00 98.56 229 HIS A N 1
ATOM 1656 C CA . HIS A 1 229 ? -4.393 -7.842 21.777 1.00 98.56 229 HIS A CA 1
ATOM 1657 C C . HIS A 1 229 ? -5.633 -7.002 22.097 1.00 98.56 229 HIS A C 1
ATOM 1659 O O . HIS A 1 229 ? -6.448 -7.386 22.944 1.00 98.56 229 HIS A O 1
ATOM 1665 N N . LEU A 1 230 ? -5.777 -5.882 21.394 1.00 98.75 230 LEU A N 1
ATOM 1666 C CA . LEU A 1 230 ? -7.048 -5.173 21.283 1.00 98.75 230 LEU A CA 1
ATOM 1667 C C . LEU A 1 230 ? -7.801 -5.754 20.087 1.00 98.75 230 LEU A C 1
ATOM 1669 O O . LEU A 1 230 ? -7.217 -5.912 19.017 1.00 98.75 230 LEU A O 1
ATOM 1673 N N . GLN A 1 231 ? -9.077 -6.071 20.270 1.00 98.69 231 GLN A N 1
ATOM 1674 C CA . GLN A 1 231 ? -9.980 -6.447 19.189 1.00 98.69 231 GLN A CA 1
ATOM 1675 C C . GLN A 1 231 ? -11.057 -5.378 19.028 1.00 98.69 231 GLN A C 1
ATOM 1677 O O . GLN A 1 231 ? -11.705 -5.002 20.009 1.00 98.69 231 GLN A O 1
ATOM 1682 N N . ILE A 1 232 ? -11.256 -4.929 17.791 1.00 98.62 232 ILE A N 1
ATOM 1683 C CA . ILE A 1 232 ? -12.296 -3.978 17.395 1.00 98.62 232 ILE A CA 1
ATOM 1684 C C . ILE A 1 232 ? -13.217 -4.711 16.423 1.00 98.62 232 ILE A C 1
ATOM 1686 O O . ILE A 1 232 ? -12.765 -5.171 15.382 1.00 98.62 232 ILE A O 1
ATOM 1690 N N . THR A 1 233 ? -14.485 -4.888 16.778 1.00 98.12 233 THR A N 1
ATOM 1691 C CA . THR A 1 233 ? -15.491 -5.557 15.934 1.00 98.12 233 THR A CA 1
ATOM 1692 C C . THR A 1 233 ? -16.508 -4.533 15.465 1.00 98.12 233 THR A C 1
ATOM 1694 O O . THR A 1 233 ? -17.036 -3.793 16.293 1.00 98.12 233 THR A O 1
ATOM 1697 N N . GLN A 1 234 ? -16.822 -4.513 14.173 1.00 97.69 234 GLN A N 1
ATOM 1698 C CA . GLN A 1 234 ? -17.914 -3.691 13.658 1.00 97.69 234 GLN A CA 1
ATOM 1699 C C . GLN A 1 234 ? -19.224 -4.480 13.735 1.00 97.69 234 GLN A C 1
ATOM 1701 O O . GLN A 1 234 ? -19.408 -5.501 13.067 1.00 97.69 234 GLN A O 1
ATOM 1706 N N . SER A 1 235 ? -20.145 -4.010 14.572 1.00 96.31 235 SER A N 1
ATOM 1707 C CA . SER A 1 235 ? -21.411 -4.692 14.827 1.00 96.31 235 SER A CA 1
ATOM 1708 C C . SER A 1 235 ? -22.247 -4.839 13.552 1.00 96.31 235 SER A C 1
ATOM 1710 O O . SER A 1 235 ? -22.264 -3.961 12.695 1.00 96.31 235 SER A O 1
ATOM 1712 N N . GLY A 1 236 ? -22.961 -5.954 13.427 1.00 94.56 236 GLY A N 1
ATOM 1713 C CA . GLY A 1 236 ? -23.805 -6.252 12.272 1.00 94.56 236 GLY A CA 1
ATOM 1714 C C . GLY A 1 236 ? -23.055 -6.790 11.051 1.00 94.56 236 GLY A C 1
ATOM 1715 O O . GLY A 1 236 ? -23.712 -7.105 10.056 1.00 94.56 236 GLY A O 1
ATOM 1716 N N . THR A 1 237 ? -21.730 -6.947 11.128 1.00 95.94 237 THR A N 1
ATOM 1717 C CA . THR A 1 237 ? -20.860 -7.394 10.028 1.00 95.94 237 THR A CA 1
ATOM 1718 C C . THR A 1 237 ? -19.905 -8.509 10.481 1.00 95.94 237 THR A C 1
ATOM 1720 O O . THR A 1 237 ? -19.846 -8.844 11.665 1.00 95.94 237 THR A O 1
ATOM 1723 N N . ASP A 1 238 ? -19.144 -9.079 9.543 1.00 94.69 238 ASP A N 1
ATOM 1724 C CA . ASP A 1 238 ? -18.025 -9.986 9.853 1.00 94.69 238 ASP A CA 1
ATOM 1725 C C . ASP A 1 238 ? -16.695 -9.233 10.071 1.00 94.69 238 ASP A C 1
ATOM 1727 O O . ASP A 1 238 ? -15.659 -9.862 10.284 1.00 94.69 238 ASP A O 1
ATOM 1731 N N . ASN A 1 239 ? -16.716 -7.897 10.029 1.00 97.81 239 ASN A N 1
ATOM 1732 C CA . ASN A 1 239 ? -15.521 -7.074 10.088 1.00 97.81 239 ASN A CA 1
ATOM 1733 C C . ASN A 1 239 ? -14.917 -7.041 11.498 1.00 97.81 239 ASN A C 1
ATOM 1735 O O . ASN A 1 239 ? -15.591 -6.728 12.492 1.00 97.81 239 ASN A O 1
ATOM 1739 N N . GLN A 1 240 ? -13.619 -7.316 11.586 1.00 97.94 240 GLN A N 1
ATOM 1740 C CA . GLN A 1 240 ? -12.875 -7.281 12.836 1.00 97.94 240 GLN A CA 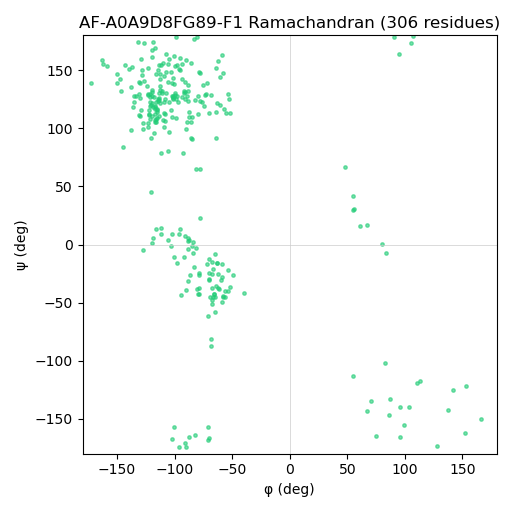1
ATOM 1741 C C . GLN A 1 240 ? -11.417 -6.900 12.604 1.00 97.94 240 GLN A C 1
ATOM 1743 O O . GLN A 1 240 ? -10.760 -7.426 11.719 1.00 97.94 240 GLN A O 1
ATOM 1748 N N . ILE A 1 241 ? -10.878 -6.066 13.486 1.00 98.38 241 ILE A N 1
ATOM 1749 C CA . ILE A 1 241 ? -9.452 -5.757 13.541 1.00 98.38 241 ILE A CA 1
ATOM 1750 C C . ILE A 1 241 ? -8.873 -6.314 14.830 1.00 98.38 241 ILE A C 1
ATOM 1752 O O . ILE A 1 241 ? -9.433 -6.136 15.915 1.00 98.38 241 ILE A O 1
ATOM 1756 N N . THR A 1 242 ? -7.707 -6.939 14.727 1.00 98.75 242 THR A N 1
ATOM 1757 C CA . THR A 1 242 ? -6.849 -7.252 15.866 1.00 98.75 242 THR A CA 1
ATOM 1758 C C . THR A 1 242 ? -5.613 -6.358 15.843 1.00 98.75 242 THR A C 1
ATOM 1760 O O . THR A 1 242 ? -4.733 -6.536 15.004 1.00 98.75 242 THR A O 1
ATOM 1763 N N . VAL A 1 243 ? -5.489 -5.441 16.805 1.00 98.75 243 VAL A N 1
ATOM 1764 C CA . VAL A 1 243 ? -4.240 -4.693 17.013 1.00 98.75 243 VAL A CA 1
ATOM 1765 C C . VAL A 1 243 ? -3.321 -5.519 17.900 1.00 98.75 243 VAL A C 1
ATOM 1767 O O . VAL A 1 243 ? -3.577 -5.767 19.091 1.00 98.75 243 VAL A O 1
ATOM 1770 N N . ARG A 1 244 ? -2.250 -6.032 17.295 1.00 98.56 244 ARG A N 1
ATOM 1771 C CA . ARG A 1 244 ? -1.415 -7.050 17.916 1.00 98.56 244 ARG A CA 1
ATOM 1772 C C . ARG A 1 244 ? -0.577 -6.447 19.044 1.00 98.56 244 ARG A C 1
ATOM 1774 O O . ARG A 1 244 ? 0.171 -5.511 18.821 1.00 98.56 244 ARG A O 1
ATOM 1781 N N . ASN A 1 245 ? -0.610 -7.067 20.228 1.00 98.19 245 ASN A N 1
ATOM 1782 C CA . ASN A 1 245 ? 0.210 -6.710 21.388 1.00 98.19 245 ASN A CA 1
ATOM 1783 C C . ASN A 1 245 ? -0.103 -5.346 22.022 1.00 98.19 245 ASN A C 1
ATOM 1785 O O . ASN A 1 245 ? 0.691 -4.907 22.851 1.00 98.19 245 ASN A O 1
ATOM 1789 N N . TRP A 1 246 ? -1.264 -4.745 21.732 1.00 98.38 246 TRP A N 1
ATOM 1790 C CA . TRP A 1 246 ? -1.745 -3.490 22.333 1.00 98.38 246 TRP A CA 1
ATOM 1791 C C . TRP A 1 246 ? -1.460 -3.359 23.841 1.00 98.38 246 TRP A C 1
ATOM 1793 O O . TRP A 1 246 ? -1.053 -2.309 24.333 1.00 98.38 246 TRP A O 1
ATOM 1803 N N . TYR A 1 247 ? -1.646 -4.445 24.597 1.00 98.06 247 TYR A N 1
ATOM 1804 C CA . TYR A 1 247 ? -1.490 -4.465 26.057 1.00 98.06 247 TYR A CA 1
ATOM 1805 C C . TYR A 1 247 ? -0.081 -4.832 26.547 1.00 98.06 247 TYR A C 1
ATOM 1807 O O . TYR A 1 247 ? 0.115 -5.044 27.744 1.00 98.06 247 TYR A O 1
ATOM 1815 N N . SER A 1 248 ? 0.893 -4.957 25.643 1.00 96.88 248 SER A N 1
ATOM 1816 C CA . SER A 1 248 ? 2.266 -5.365 25.974 1.00 96.88 248 SER A CA 1
ATOM 1817 C C . SER A 1 248 ? 3.197 -4.172 26.191 1.00 96.88 248 SER A C 1
ATOM 1819 O O . SER A 1 248 ? 3.998 -4.192 27.122 1.00 96.88 248 SER A O 1
ATOM 1821 N N . ASN A 1 249 ? 3.114 -3.154 25.331 1.00 92.62 249 ASN A N 1
ATOM 1822 C CA . ASN A 1 249 ? 3.889 -1.911 25.392 1.00 92.62 249 ASN A CA 1
ATOM 1823 C C . ASN A 1 249 ? 3.140 -0.826 24.592 1.00 92.62 249 ASN A C 1
ATOM 1825 O O . ASN A 1 249 ? 2.417 -1.163 23.657 1.00 92.62 249 ASN A O 1
ATOM 1829 N N . SER A 1 250 ? 3.329 0.451 24.923 1.00 92.12 250 SER A N 1
ATOM 1830 C CA . SER A 1 250 ? 2.744 1.582 24.191 1.00 92.12 250 SER A CA 1
ATOM 1831 C C . SER A 1 250 ? 3.218 1.667 22.739 1.00 92.12 250 SER A C 1
ATOM 1833 O O . SER A 1 250 ? 2.483 2.161 21.904 1.00 92.12 250 SER A O 1
ATOM 1835 N N . GLU A 1 251 ? 4.402 1.134 22.422 1.00 93.56 251 GLU A N 1
ATOM 1836 C CA . GLU A 1 251 ? 4.914 1.012 21.042 1.00 93.56 251 GLU A CA 1
ATOM 1837 C C . GLU A 1 251 ? 4.084 0.076 20.153 1.00 93.56 251 GLU A C 1
ATOM 1839 O O . GLU A 1 251 ? 4.394 -0.024 18.980 1.00 93.56 251 GLU A O 1
ATOM 1844 N N . TYR A 1 252 ? 3.108 -0.659 20.711 1.00 96.38 252 TYR A N 1
ATOM 1845 C CA . TYR A 1 252 ? 2.181 -1.531 19.971 1.00 96.38 252 TYR A CA 1
ATOM 1846 C C . TYR A 1 252 ? 0.779 -0.935 19.801 1.00 96.38 252 TYR A C 1
ATOM 1848 O O . TYR A 1 252 ? -0.120 -1.599 19.280 1.00 96.38 252 TYR A O 1
ATOM 1856 N N . GLN A 1 253 ? 0.548 0.254 20.352 1.00 96.94 253 GLN A N 1
ATOM 1857 C CA . GLN A 1 253 ? -0.761 0.892 20.356 1.00 96.94 253 GLN A CA 1
ATOM 1858 C C . GLN A 1 253 ? -0.865 1.823 19.157 1.00 96.94 253 GLN A C 1
ATOM 1860 O O . GLN A 1 253 ? 0.108 2.484 18.823 1.00 96.94 253 GLN A O 1
ATOM 1865 N N . MET A 1 254 ? -2.050 1.882 18.558 1.00 97.69 254 MET A N 1
ATOM 1866 C CA . MET A 1 254 ? -2.441 3.033 17.742 1.00 97.69 254 MET A CA 1
ATOM 1867 C C . MET A 1 254 ? -2.516 4.260 18.653 1.00 97.69 254 MET A C 1
ATOM 1869 O O . MET A 1 254 ? -2.831 4.110 19.837 1.00 97.69 254 MET A O 1
ATOM 1873 N N . ASP A 1 255 ? -2.288 5.456 18.125 1.00 97.81 255 ASP A N 1
ATOM 1874 C CA . ASP A 1 255 ? -2.517 6.715 18.835 1.00 97.81 255 ASP A CA 1
ATOM 1875 C C . ASP A 1 255 ? -3.996 7.117 18.795 1.00 97.81 255 ASP A C 1
ATOM 1877 O O . ASP A 1 255 ? -4.545 7.566 19.812 1.00 97.81 255 ASP A O 1
ATOM 1881 N N . SER A 1 256 ? -4.662 6.882 17.660 1.00 98.00 256 SER A N 1
ATOM 1882 C CA . SER A 1 256 ? -6.090 7.136 17.486 1.00 98.00 256 SER A CA 1
ATOM 1883 C C . SER A 1 256 ? -6.822 6.014 16.748 1.00 98.00 256 SER A C 1
ATOM 1885 O O . SER A 1 256 ? -6.272 5.253 15.948 1.00 98.00 256 SER A O 1
ATOM 1887 N N . ILE A 1 257 ? -8.110 5.905 17.061 1.00 98.75 257 ILE A N 1
ATOM 1888 C CA . ILE A 1 257 ? -9.098 5.179 16.271 1.00 98.75 257 ILE A CA 1
ATOM 1889 C C . ILE A 1 257 ? -10.131 6.203 15.813 1.00 98.75 257 ILE A C 1
ATOM 1891 O O . ILE A 1 257 ? -10.673 6.947 16.632 1.00 98.75 257 ILE A O 1
ATOM 1895 N N . GLU A 1 258 ? -10.391 6.253 14.516 1.00 98.56 258 GLU A N 1
ATOM 1896 C CA . GLU A 1 258 ? -11.147 7.326 13.880 1.00 98.56 258 GLU A CA 1
ATOM 1897 C C . GLU A 1 258 ? -12.283 6.785 13.019 1.00 98.56 258 GLU A C 1
ATOM 1899 O O . GLU A 1 258 ? -12.222 5.692 12.465 1.00 98.56 258 GLU A O 1
ATOM 1904 N N . THR A 1 259 ? -13.330 7.590 12.920 1.00 98.06 259 THR A N 1
ATOM 1905 C CA . THR A 1 259 ? -14.435 7.468 11.966 1.00 98.06 259 THR A CA 1
ATOM 1906 C C . THR A 1 259 ? -14.569 8.805 11.246 1.00 98.06 259 THR A C 1
ATOM 1908 O O . THR A 1 259 ? -13.980 9.792 11.688 1.00 98.06 259 THR A O 1
ATOM 1911 N N . ASP A 1 260 ? -15.420 8.898 10.226 1.00 96.25 260 ASP A N 1
ATOM 1912 C CA . ASP A 1 260 ? -15.680 10.152 9.493 1.00 96.25 260 ASP A CA 1
ATOM 1913 C C . ASP A 1 260 ? -15.983 11.380 10.365 1.00 96.25 260 ASP A C 1
ATOM 1915 O O . ASP A 1 260 ? -15.783 12.517 9.941 1.00 96.25 260 ASP A O 1
ATOM 1919 N N . SER A 1 261 ? -16.515 11.172 11.571 1.00 96.06 261 SER A N 1
ATOM 1920 C CA . SER A 1 261 ? -16.994 12.260 12.429 1.00 96.06 261 SER A CA 1
ATOM 1921 C C . SER A 1 261 ? -16.422 12.255 13.839 1.00 96.06 261 SER A C 1
ATOM 1923 O O . SER A 1 261 ? -16.774 13.122 14.642 1.00 96.06 261 SER A O 1
ATOM 1925 N N . SER A 1 262 ? -15.632 11.247 14.210 1.00 97.94 262 SER A N 1
ATOM 1926 C CA . SER A 1 262 ?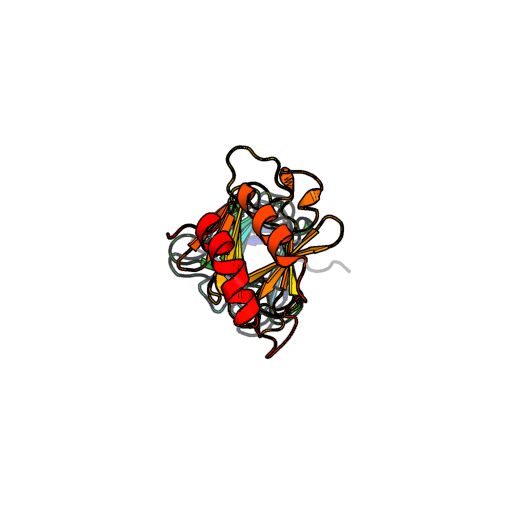 -15.243 11.056 15.607 1.00 97.94 262 SER A CA 1
ATOM 1927 C C . SER A 1 262 ? -13.885 10.401 15.763 1.00 97.94 262 SER A C 1
ATOM 1929 O O . SER A 1 262 ? -13.534 9.508 14.999 1.00 97.94 262 SER A O 1
ATOM 1931 N N . VAL A 1 263 ? -13.180 10.797 16.820 1.00 98.50 263 VAL A N 1
ATOM 1932 C CA . VAL A 1 263 ? -11.873 10.270 17.210 1.00 98.50 263 VAL A CA 1
ATOM 1933 C C . VAL A 1 263 ? -11.893 9.743 18.643 1.00 98.50 263 VAL A C 1
ATOM 1935 O O . VAL A 1 263 ? -12.438 10.369 19.558 1.00 98.50 263 VAL A O 1
ATOM 1938 N N . LEU A 1 264 ? -11.280 8.579 18.830 1.00 98.69 264 LEU A N 1
ATOM 1939 C CA . LEU A 1 264 ? -11.002 7.937 20.105 1.00 98.69 264 LEU A CA 1
ATOM 1940 C C . LEU A 1 264 ? -9.488 7.876 20.293 1.00 98.69 264 LEU A C 1
ATOM 1942 O O . LEU A 1 264 ? -8.786 7.195 19.549 1.00 98.69 264 LEU A O 1
ATOM 1946 N N . LEU A 1 265 ? -8.985 8.555 21.320 1.00 98.44 265 LEU A N 1
ATOM 1947 C CA . LEU A 1 265 ? -7.566 8.505 21.665 1.00 98.44 265 LEU A CA 1
ATOM 1948 C C . LEU A 1 265 ? -7.232 7.209 22.409 1.00 98.44 265 LEU A C 1
ATOM 1950 O O . LEU A 1 265 ? -8.028 6.711 23.211 1.00 98.44 265 LEU A O 1
ATOM 1954 N N . ASN A 1 266 ? -6.020 6.699 22.207 1.00 97.31 266 ASN A N 1
ATOM 1955 C CA . ASN A 1 266 ? -5.548 5.445 22.798 1.00 97.31 266 ASN A CA 1
ATOM 1956 C C . ASN A 1 266 ? -5.731 5.345 24.321 1.00 97.31 266 ASN A C 1
ATOM 1958 O O . ASN A 1 266 ? -6.098 4.292 24.847 1.00 97.31 266 ASN A O 1
ATOM 1962 N N . ASN A 1 267 ? -5.553 6.456 25.036 1.00 96.88 267 ASN A N 1
ATOM 1963 C CA . ASN A 1 267 ? -5.696 6.536 26.485 1.00 96.88 267 ASN A CA 1
ATOM 1964 C C . ASN A 1 267 ? -7.150 6.396 26.978 1.00 96.88 267 ASN A C 1
ATOM 1966 O O . ASN A 1 267 ? -7.355 6.195 28.175 1.00 96.88 267 ASN A O 1
ATOM 1970 N N . GLN A 1 268 ? -8.140 6.476 26.083 1.00 98.38 268 GLN A N 1
ATOM 1971 C CA . GLN A 1 268 ? -9.561 6.269 26.375 1.00 98.38 268 GLN A CA 1
ATOM 1972 C C . GLN A 1 268 ? -10.044 4.852 26.027 1.00 98.38 268 GLN A C 1
ATOM 1974 O O . GLN A 1 268 ? -11.092 4.432 26.516 1.00 98.38 268 GLN A O 1
ATOM 1979 N N . VAL A 1 269 ? -9.290 4.085 25.229 1.00 98.50 269 VAL A N 1
ATOM 1980 C CA . VAL A 1 269 ? -9.707 2.756 24.735 1.00 98.50 269 VAL A CA 1
ATOM 1981 C C . VAL A 1 269 ? -10.065 1.800 25.878 1.00 98.50 269 VAL A C 1
ATOM 1983 O O . VAL A 1 269 ? -11.057 1.076 25.800 1.00 98.50 269 VAL A O 1
ATOM 1986 N N . GLU A 1 270 ? -9.310 1.823 26.979 1.00 98.19 270 GLU A N 1
ATOM 1987 C CA . GLU A 1 270 ? -9.543 0.907 28.103 1.00 98.19 270 GLU A CA 1
ATOM 1988 C C . GLU A 1 270 ? -10.869 1.167 28.837 1.00 98.19 270 GLU A C 1
ATOM 1990 O O . GLU A 1 270 ? -11.441 0.237 29.414 1.00 98.19 270 GLU A O 1
ATOM 1995 N N . LEU A 1 271 ? -11.397 2.398 28.789 1.00 98.19 271 LEU A N 1
ATOM 1996 C CA . LEU A 1 271 ? -12.715 2.709 29.350 1.00 98.19 271 LEU A CA 1
ATOM 1997 C C . LEU A 1 271 ? -13.818 1.984 28.575 1.00 98.19 271 LEU A C 1
ATOM 1999 O O . LEU A 1 271 ? -14.703 1.388 29.192 1.00 98.19 271 LEU A O 1
ATOM 2003 N N . LEU A 1 272 ? -13.727 1.963 27.241 1.00 98.38 272 LEU A N 1
ATOM 2004 C CA . LEU A 1 272 ? -14.669 1.230 26.393 1.00 98.38 272 LEU A CA 1
ATOM 2005 C C . LEU A 1 272 ? -14.528 -0.277 26.578 1.00 98.38 272 LEU A C 1
ATOM 2007 O O . LEU A 1 272 ? -15.529 -0.941 26.833 1.00 98.38 272 LEU A O 1
ATOM 2011 N N . VAL A 1 273 ? -13.302 -0.808 26.552 1.00 98.56 273 VAL A N 1
ATOM 2012 C CA . VAL A 1 273 ? -13.052 -2.242 26.779 1.00 98.56 273 VAL A CA 1
ATOM 2013 C C . VAL A 1 273 ? -13.623 -2.696 28.125 1.00 98.56 273 VAL A C 1
ATOM 2015 O O . VAL A 1 273 ? -14.300 -3.722 28.195 1.00 98.56 273 VAL A O 1
ATOM 2018 N N . SER A 1 274 ? -13.409 -1.920 29.191 1.00 98.25 274 SER A N 1
ATOM 2019 C CA . SER A 1 274 ? -13.927 -2.233 30.527 1.00 98.25 274 SER A CA 1
ATOM 2020 C C . SER A 1 274 ? -15.455 -2.176 30.596 1.00 98.25 274 SER A C 1
ATOM 2022 O O . SER A 1 274 ? -16.071 -3.051 31.205 1.00 98.25 274 SER A O 1
ATOM 2024 N N . ALA A 1 275 ? -16.075 -1.166 29.978 1.00 97.88 275 ALA A N 1
ATOM 2025 C CA . ALA A 1 275 ? -17.530 -1.017 29.958 1.00 97.88 275 ALA A CA 1
ATOM 2026 C C . ALA A 1 275 ? -18.212 -2.127 29.136 1.00 97.88 275 ALA A C 1
ATOM 2028 O O . ALA A 1 275 ? -19.258 -2.650 29.529 1.00 97.88 275 ALA A O 1
ATOM 2029 N N . MET A 1 276 ? -17.591 -2.529 28.027 1.00 98.19 276 MET A N 1
ATOM 2030 C CA . MET A 1 276 ? -18.091 -3.549 27.105 1.00 98.19 276 MET A CA 1
ATOM 2031 C C . MET A 1 276 ? -17.868 -4.985 27.609 1.00 98.19 276 MET A C 1
ATOM 2033 O O . MET A 1 276 ? -18.649 -5.869 27.276 1.00 98.19 276 MET A O 1
ATOM 2037 N N . ALA A 1 277 ? -16.885 -5.234 28.483 1.00 97.56 277 ALA A N 1
ATOM 2038 C CA . ALA A 1 277 ? -16.520 -6.578 28.958 1.00 97.56 277 ALA A CA 1
ATOM 2039 C C . ALA A 1 277 ? -17.640 -7.370 29.665 1.00 97.56 277 ALA A C 1
ATOM 2041 O O . ALA A 1 277 ? -17.507 -8.579 29.856 1.00 97.56 277 ALA A O 1
ATOM 2042 N N . SER A 1 278 ? -18.717 -6.706 30.096 1.00 94.56 278 SER A N 1
ATOM 2043 C CA . SER A 1 278 ? -19.862 -7.354 30.757 1.00 94.56 278 SER A CA 1
ATOM 2044 C C . SER A 1 278 ? -20.952 -7.853 29.799 1.00 94.56 278 SER A C 1
ATOM 2046 O O . SER A 1 278 ? -21.906 -8.486 30.252 1.00 94.56 278 SER A O 1
ATOM 2048 N N . TYR A 1 279 ? -20.802 -7.594 28.500 1.00 96.38 279 TYR A N 1
ATOM 2049 C CA . TYR A 1 279 ? -21.766 -7.933 27.458 1.00 96.38 279 TYR A CA 1
ATOM 2050 C C . TYR A 1 279 ? -21.155 -8.875 26.416 1.00 96.38 279 TYR A C 1
ATOM 2052 O O . TYR A 1 279 ? -19.934 -8.978 26.279 1.00 96.38 279 TYR A O 1
ATOM 2060 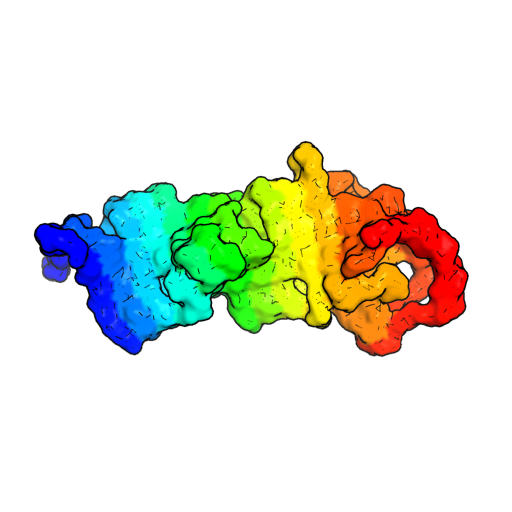N N . ASP A 1 280 ? -22.021 -9.539 25.655 1.00 94.50 280 ASP A N 1
ATOM 2061 C CA . ASP A 1 280 ? -21.604 -10.389 24.546 1.00 94.50 280 ASP A CA 1
ATOM 2062 C C . ASP A 1 280 ? -21.100 -9.544 23.366 1.00 94.50 280 ASP A C 1
ATOM 2064 O O . ASP A 1 280 ? -21.688 -8.523 23.009 1.00 94.50 280 ASP A O 1
ATOM 2068 N N . VAL A 1 281 ? -20.014 -9.996 22.734 1.00 94.94 281 VAL A N 1
ATOM 2069 C CA . VAL A 1 281 ? -19.455 -9.346 21.542 1.00 94.94 281 VAL A CA 1
ATOM 2070 C C . VAL A 1 281 ? -20.429 -9.523 20.363 1.00 94.94 281 VAL A C 1
ATOM 2072 O O . VAL A 1 281 ? -20.811 -10.664 20.076 1.00 94.94 281 VAL A O 1
ATOM 2075 N N . PRO A 1 282 ? -20.809 -8.450 19.640 1.00 93.75 282 PRO A N 1
ATOM 2076 C CA . PRO A 1 282 ? -21.751 -8.497 18.518 1.00 93.75 282 PRO A CA 1
ATOM 2077 C C . PRO A 1 282 ? -21.080 -9.035 17.239 1.00 93.75 282 PRO A C 1
ATOM 2079 O O . PRO A 1 282 ? -20.892 -8.315 16.264 1.00 93.75 282 PRO A O 1
ATOM 2082 N N . LEU A 1 283 ? -20.659 -10.303 17.261 1.00 89.69 283 LEU A N 1
ATOM 2083 C CA . LEU A 1 283 ? -19.921 -10.933 16.163 1.00 89.69 283 LEU A CA 1
ATOM 2084 C C . LEU A 1 283 ? -20.846 -11.379 15.032 1.00 89.69 283 LEU A C 1
ATOM 2086 O O . LEU A 1 283 ? -21.746 -12.188 15.256 1.00 89.69 283 LEU A O 1
ATOM 2090 N N . GLY A 1 284 ? -20.530 -10.977 13.808 1.00 88.75 284 GLY A N 1
ATOM 2091 C CA . GLY A 1 284 ? -21.063 -11.566 12.588 1.00 88.75 284 GLY A CA 1
ATOM 2092 C C . GLY A 1 284 ? -22.284 -10.858 12.009 1.00 88.75 284 GLY A C 1
ATOM 2093 O O . GLY A 1 284 ? -22.967 -10.066 12.668 1.00 88.75 284 GLY A O 1
ATOM 2094 N N . VAL A 1 285 ? -22.571 -11.178 10.744 1.00 90.25 285 VAL A N 1
ATOM 2095 C CA . VAL A 1 285 ? -23.634 -10.522 9.967 1.00 90.25 285 VAL A CA 1
ATOM 2096 C C . VAL A 1 285 ? -24.982 -10.526 10.696 1.00 90.25 285 VAL A C 1
ATOM 2098 O O . VAL A 1 285 ? -25.528 -11.573 11.049 1.00 90.25 285 VAL A O 1
ATOM 2101 N N . GLY A 1 286 ? -25.556 -9.332 10.863 1.00 89.31 286 GLY A N 1
ATOM 2102 C CA . GLY A 1 286 ? -26.868 -9.118 11.479 1.00 89.31 286 GLY A CA 1
ATOM 2103 C C . GLY A 1 286 ? -26.875 -9.058 13.010 1.00 89.31 286 GLY A C 1
ATOM 2104 O O . GLY A 1 286 ? -27.904 -8.693 13.583 1.00 89.31 286 GLY A O 1
ATOM 2105 N N . ASN A 1 287 ? -25.755 -9.346 13.679 1.00 92.38 287 ASN A N 1
ATOM 2106 C CA . ASN A 1 287 ? -25.633 -9.192 15.127 1.00 92.38 287 ASN A CA 1
ATOM 2107 C C . ASN A 1 287 ? -25.232 -7.757 15.471 1.00 92.38 287 ASN A C 1
ATOM 2109 O O . ASN A 1 287 ? -24.056 -7.415 15.504 1.00 92.38 287 ASN A O 1
ATOM 2113 N N . VAL A 1 288 ? -26.227 -6.908 15.708 1.00 94.25 288 VAL A N 1
ATOM 2114 C CA . VAL A 1 288 ? -26.034 -5.509 16.119 1.00 94.25 288 VAL A CA 1
ATOM 2115 C C . VAL A 1 288 ? -25.975 -5.375 17.640 1.00 94.25 288 VAL A C 1
ATOM 2117 O O . VAL A 1 288 ? -26.505 -6.221 18.362 1.00 94.25 288 VAL A O 1
ATOM 2120 N N . ILE A 1 289 ? -25.383 -4.284 18.135 1.00 94.94 289 ILE A N 1
ATOM 2121 C CA . ILE A 1 289 ? -25.408 -3.955 19.568 1.00 94.94 289 ILE A CA 1
ATOM 2122 C C . ILE A 1 289 ? -26.868 -3.700 19.995 1.00 94.94 289 ILE A C 1
ATOM 2124 O O . ILE A 1 289 ? -27.509 -2.803 19.432 1.00 94.94 289 ILE A O 1
ATOM 2128 N N . PRO A 1 290 ? -27.411 -4.451 20.974 1.00 95.00 290 PRO A N 1
ATOM 2129 C CA . PRO A 1 290 ? -28.770 -4.245 21.471 1.00 95.00 290 PRO A CA 1
ATOM 2130 C C . PRO A 1 290 ? -28.996 -2.825 22.013 1.00 95.00 290 PRO A C 1
ATOM 2132 O O . PRO A 1 290 ? -28.089 -2.214 22.579 1.00 95.00 290 PRO A O 1
ATOM 2135 N N . GLN A 1 291 ? -30.215 -2.289 21.871 1.00 94.06 291 GLN A N 1
ATOM 2136 C CA . GLN A 1 291 ? -30.516 -0.909 22.279 1.00 94.06 291 GLN A CA 1
ATOM 2137 C C . GLN A 1 291 ? -30.315 -0.675 23.783 1.00 94.06 291 GLN A C 1
ATOM 2139 O O . GLN A 1 291 ? -29.812 0.370 24.171 1.00 94.06 291 GLN A O 1
ATOM 2144 N N . ASP A 1 292 ? -30.666 -1.642 24.628 1.00 96.00 292 ASP A N 1
ATOM 2145 C CA . ASP A 1 292 ? -30.437 -1.579 26.074 1.00 96.00 292 ASP A CA 1
ATOM 2146 C C . ASP A 1 292 ? -28.942 -1.548 26.422 1.00 96.00 292 ASP A C 1
ATOM 2148 O O . ASP A 1 292 ? -28.537 -0.827 27.336 1.00 96.00 292 ASP A O 1
ATOM 2152 N N . THR A 1 293 ? -28.105 -2.255 25.656 1.00 96.38 293 THR A N 1
ATOM 2153 C CA . THR A 1 293 ? -26.643 -2.141 25.750 1.00 96.38 293 THR A CA 1
ATOM 2154 C C . THR A 1 293 ? -26.156 -0.766 25.289 1.00 96.38 293 THR A C 1
ATOM 2156 O O . THR A 1 293 ? -25.356 -0.150 25.993 1.00 96.38 293 THR A O 1
ATOM 2159 N N . LYS A 1 294 ? -26.659 -0.236 24.163 1.00 94.31 294 LYS A N 1
ATOM 2160 C CA . LYS A 1 294 ? -26.323 1.127 23.702 1.00 94.31 294 LYS A CA 1
ATOM 2161 C C . LYS A 1 294 ? -26.683 2.182 24.752 1.00 94.31 294 LYS A C 1
ATOM 2163 O O . LYS A 1 294 ? -25.856 3.032 25.076 1.00 94.31 294 LYS A O 1
ATOM 2168 N N . ASP A 1 295 ? -27.874 2.087 25.338 1.00 95.88 295 ASP A N 1
ATOM 2169 C CA . ASP A 1 295 ? -28.347 2.993 26.388 1.00 95.88 295 ASP A CA 1
ATOM 2170 C C . ASP A 1 295 ? -27.462 2.918 27.644 1.00 95.88 295 ASP A C 1
ATOM 2172 O O . ASP A 1 295 ? -27.187 3.940 28.272 1.00 95.88 295 ASP A O 1
ATOM 2176 N N . ALA A 1 296 ? -26.977 1.725 28.002 1.00 96.94 296 ALA A N 1
ATOM 2177 C CA . ALA A 1 296 ? -26.064 1.542 29.127 1.00 96.94 296 ALA A CA 1
ATOM 2178 C C . ALA A 1 296 ? -24.655 2.109 28.864 1.00 96.94 296 ALA A C 1
ATOM 2180 O O . ALA A 1 296 ? -23.991 2.547 29.805 1.00 96.94 296 ALA A O 1
ATOM 2181 N N . LEU A 1 297 ? -24.205 2.121 27.605 1.00 96.69 297 LEU A N 1
ATOM 2182 C CA . LEU A 1 297 ? -22.879 2.602 27.199 1.00 96.69 297 LEU A CA 1
ATOM 2183 C C . LEU A 1 297 ? -22.848 4.090 26.818 1.00 96.69 297 LEU A C 1
ATOM 2185 O O . LEU A 1 297 ? -21.762 4.651 26.687 1.00 96.69 297 LEU A O 1
ATOM 2189 N N . VAL A 1 298 ? -24.003 4.749 26.670 1.00 96.19 298 VAL A N 1
ATOM 2190 C CA . VAL A 1 298 ? -24.113 6.113 26.115 1.00 96.19 298 VAL A CA 1
ATOM 2191 C C . VAL A 1 298 ? -23.224 7.144 26.818 1.00 96.19 298 VAL A C 1
ATOM 2193 O O . VAL A 1 298 ? -22.619 7.987 26.160 1.00 96.19 298 VAL A O 1
ATOM 2196 N N . VAL A 1 299 ? -23.112 7.072 28.150 1.00 96.44 299 VAL A N 1
ATOM 2197 C CA . VAL A 1 299 ? -22.287 8.006 28.934 1.00 96.44 299 VAL A CA 1
ATOM 2198 C C . VAL A 1 299 ? -20.807 7.774 28.655 1.00 96.44 299 VAL A C 1
ATOM 2200 O O . VAL A 1 299 ? -20.085 8.736 28.421 1.00 96.44 299 VAL A O 1
ATOM 2203 N N . THR A 1 300 ? -20.369 6.513 28.637 1.00 97.25 300 THR A N 1
ATOM 2204 C CA . THR A 1 300 ? -18.974 6.162 28.353 1.00 97.25 300 THR A CA 1
ATOM 2205 C C . THR A 1 300 ? -18.606 6.539 26.923 1.00 97.25 300 THR A C 1
ATOM 2207 O O . THR A 1 300 ? -17.585 7.179 26.725 1.00 97.25 300 THR A O 1
ATOM 2210 N N . LEU A 1 301 ? -19.463 6.238 25.941 1.00 96.44 301 LEU A N 1
ATOM 2211 C CA . LEU A 1 301 ? -19.235 6.624 24.546 1.00 96.44 301 LEU A CA 1
ATOM 2212 C C . LEU A 1 301 ? -19.073 8.145 24.395 1.00 96.44 301 LEU A C 1
ATOM 2214 O O . LEU A 1 301 ? -18.144 8.588 23.728 1.00 96.44 301 LEU A O 1
ATOM 2218 N N . ALA A 1 302 ? -19.929 8.938 25.048 1.00 95.81 302 ALA A N 1
ATOM 2219 C CA . ALA A 1 302 ? -19.856 10.401 25.014 1.00 95.81 302 ALA A CA 1
ATOM 2220 C C . ALA A 1 302 ? -18.653 10.987 25.779 1.00 95.81 302 ALA A C 1
ATOM 2222 O O . ALA A 1 302 ? -18.245 12.112 25.502 1.00 95.81 302 ALA A O 1
ATOM 2223 N N . GLU A 1 303 ? -18.112 10.263 26.763 1.00 96.56 303 GLU A N 1
ATOM 2224 C CA . GLU A 1 303 ? -16.906 10.652 27.501 1.00 96.56 303 GLU A CA 1
ATOM 2225 C C . GLU A 1 303 ? -15.629 10.359 26.702 1.00 96.56 303 GLU A C 1
ATOM 2227 O O . GLU A 1 303 ? -14.682 11.143 26.750 1.00 96.56 303 GLU A O 1
ATOM 2232 N N . THR A 1 304 ? -15.600 9.242 25.968 1.00 97.44 304 THR A N 1
ATOM 2233 C CA . THR A 1 304 ? -14.388 8.757 25.298 1.00 97.44 304 THR A CA 1
ATOM 2234 C C . THR A 1 304 ? -14.215 9.284 23.878 1.00 97.44 304 THR A C 1
ATOM 2236 O O . THR A 1 304 ? -13.087 9.571 23.478 1.00 97.44 304 THR A O 1
ATOM 2239 N N . TRP A 1 305 ? -15.300 9.387 23.106 1.00 97.88 305 TRP A N 1
ATOM 2240 C CA . TRP A 1 305 ? -15.259 9.837 21.712 1.00 97.88 305 TRP A CA 1
ATOM 2241 C C . TRP A 1 305 ? -15.380 1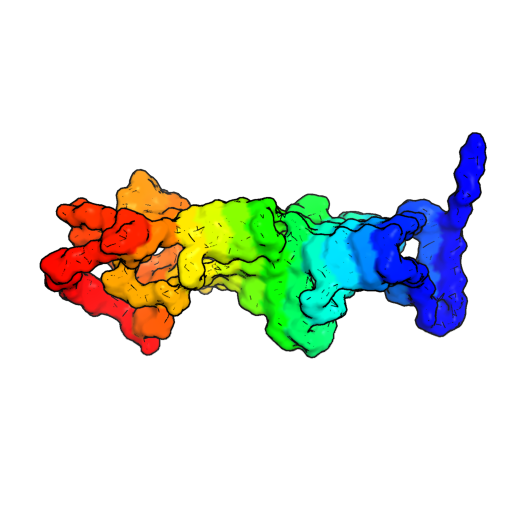1.357 21.612 1.00 97.88 305 TRP A C 1
ATOM 2243 O O . TRP A 1 305 ? -16.217 11.974 22.269 1.00 97.88 305 TRP A O 1
ATOM 2253 N N . GLN A 1 306 ? -14.567 11.962 20.749 1.00 97.12 306 GLN A N 1
ATOM 2254 C CA . GLN A 1 306 ? -14.588 13.397 20.457 1.00 97.12 306 GLN A CA 1
ATOM 2255 C C . GLN A 1 306 ? -15.047 13.624 19.019 1.00 97.12 306 GLN A C 1
ATOM 2257 O O . GLN A 1 306 ? -14.677 12.860 18.135 1.00 97.12 306 GLN A O 1
ATOM 2262 N N . THR A 1 307 ? -15.833 14.672 18.776 1.00 93.75 307 THR A N 1
ATOM 2263 C CA . THR A 1 307 ? -16.242 15.065 17.418 1.00 93.75 307 THR A CA 1
ATOM 2264 C C . THR A 1 307 ? -15.084 15.747 16.686 1.00 93.75 307 THR A C 1
ATOM 2266 O O . THR A 1 307 ? -14.410 16.587 17.289 1.00 93.75 307 THR A O 1
ATOM 2269 N N . LEU A 1 308 ? -14.885 15.397 15.412 1.00 87.06 308 LEU A N 1
ATOM 2270 C CA . LEU A 1 308 ? -13.920 16.034 14.504 1.00 87.06 308 LEU A CA 1
ATOM 2271 C C . LEU A 1 308 ? -14.448 17.348 13.900 1.00 87.06 308 LEU A C 1
ATOM 2273 O O . LEU A 1 308 ? -15.680 17.473 13.702 1.00 87.06 308 LEU A O 1
#

Secondary structure (DSSP, 8-state):
-------EEE--SS--EEE--SS--EEE-TT-EEES--EEEEEES--EEE--SS--EEEEEEB--EEEEEES--EEE--SS-SB-BEEEEEES--EEE--SS--EEEBS-B-GGG---EEE--SS--EEE--SS--EEE-TT-EEES--EEEEEESS-EEE--SS--EEEEEEB--EEE--SS--EEEE-TT-BEEEE------SS---EEEETT--GGGEEEEEETTEEEEEETTSS-EEEETTTTT-GGGS-SEEEETTEEEEHHHHHHHHHHHTTS----STT-PPPHHHHHHHHHHHHHHEEE-

Sequence (308 aa):
MSSDSIELIDGGAGTNYIVGTNASDTLDFSSTLLTNIAAIKGEQGNDNITGSEGSDVIIGGEGNDKLRGGGGNDTFIVEGQLDGFDRMIGGEGEDQVLGSGGDDTFGFQRLLSSDSIELIDGGTGTNYIVGTNASDMLDFSATHLTNITAIKGGLGNDKITGSEGSDNIIGGKGNDTLRGGAGSDTYSFDLNFGIDTIINQDSSINKVDTAYFSDASFDELWFSRNSNHLQITQSGTDNQITVRNWYSNSEYQMDSIETDSSVLLNNQVELLVSAMASYDVPLGVGNVIPQDTKDALVVTLAETWQTL

Mean predicted aligned error: 3.96 Å

pLDDT: mean 96.15, std 5.96, range [43.34, 98.88]

Foldseek 3Di:
DPPPDAAEDEPPDDEAEAEADQEAEEAACQRHDYYNYQAYEDAHYAYEHAAYQEEHEYEDHAYAYEYEQHHYEYEYEFEAERNAAYHAAYYHYAYEYEYDCEETEAHHCEDDPNSRHAEYANHHYAYEYEYDQEEYYAACQNYDYHNYNAYENAHYAYEHEAYLEEHEYEPHADEYEDEHYHAAYEYEYEPRNAHYEYQQQYPDPPHAHEDEYAPADLQQWAWADDPQWIKIDRAQAQDIYTQPRLNPDVSSDHQWYYYPWKIFGSVLRVLRHVLRVVDDDRHHHGSTQDPVSCVSCVVSSVVGMDTD

Solvent-accessible surface area (backbone atoms only — not comparable to full-atom values): 14919 Å² total; per-residue (Å²): 130,85,77,90,68,66,58,67,49,74,50,59,85,76,89,29,71,50,70,59,45,78,46,63,44,77,47,80,26,70,74,23,47,78,38,52,59,66,32,42,35,28,49,25,36,49,26,38,40,35,31,17,65,46,62,38,35,40,32,52,42,35,32,47,27,38,41,33,24,41,24,35,46,17,36,38,48,45,79,31,72,61,37,41,39,27,36,68,30,23,56,48,64,67,13,34,39,36,37,37,79,44,49,21,42,53,29,30,61,42,40,47,63,86,31,36,48,46,34,39,35,20,56,40,66,65,10,34,38,34,37,41,76,47,62,30,45,38,34,30,69,60,21,48,77,37,53,63,65,33,42,34,34,38,30,31,49,24,38,43,34,30,20,67,49,63,33,37,38,30,55,42,32,36,47,22,39,41,28,38,47,32,49,39,21,34,43,45,41,55,79,73,28,27,49,32,35,39,47,43,70,37,85,65,82,92,52,53,30,33,44,35,28,74,68,48,57,80,92,38,56,43,47,41,77,54,92,44,25,39,34,42,33,38,38,34,29,67,31,31,40,33,35,44,41,35,73,72,43,74,42,20,41,53,47,31,40,34,31,86,55,34,40,32,44,49,92,40,48,62,58,50,25,62,68,42,66,83,55,84,80,39,72,30,74,74,29,53,76,52,67,72,57,51,66,71,41,46,65,58,53,64,71,43,47,42,80,111

Nearest PDB structures (foldseek):
  6sus-assembly1_A  TM=5.692E-01  e=8.612E-11  Bordetella pertussis Tohama I
  5cxl-assembly2_B  TM=6.157E-01  e=3.139E-07  Bordetella pertussis Tohama I
  3a6z-assembly1_A  TM=4.376E-01  e=3.474E-04  Pseudomonas sp. MIS38
  2zj6-assembly1_A  TM=4.546E-01  e=6.156E-04  Pseudomonas sp. MIS38
  7usl-assembly1_C  TM=3.668E-01  e=9.917E-04  Bordetella pertussis

Radius of gyration: 23.56 Å; Cα contacts (8 Å, |Δi|>4): 935; chains: 1; bounding box: 61×40×63 Å